Protein AF-0000000087421006 (afdb_homodimer)

Secondary structure (DSSP, 8-state):
-HHHHHHHHHHHHHHHHHHHHHHEEEEE-SS-EEEEE-SS-SSTTSEEE-TT--GGGGGG-HHHHHHHHHTT-HHHHHHHHHHHHHHHHHHHHHHHHHHHHHHHHHHHH-/-HHHHHHHHHHHHHHHHHHHHHHEEEEE-SS-EEEEE-SS--STTSEEE-TT--GGGGGG-HHHHHHHHHTT-HHHHHHHHHHHHHHHHHHHHHHHHHHHHHHHHHHHH-

Organism: NCBI:txid2527985

Radius of gyration: 29.81 Å; Cα contacts (8 Å, |Δi|>4): 285; chains: 2; bounding box: 47×109×59 Å

Nearest PDB structures (foldseek):
  8xkv-assembly1_B  TM=3.022E-01  e=3.346E+00  Arabidopsis thaliana

Sequence (220 aa):
MRRLLAVVFGALIGGGLVFTAFEYHLVRTDETYHLVPKKQAGLTDAYVDIRDWPASQWNEHTTLAENMIAAGHGDLVGGSIASGLLNDIIAPFQQDASEATQRWWNSEQEMRRLL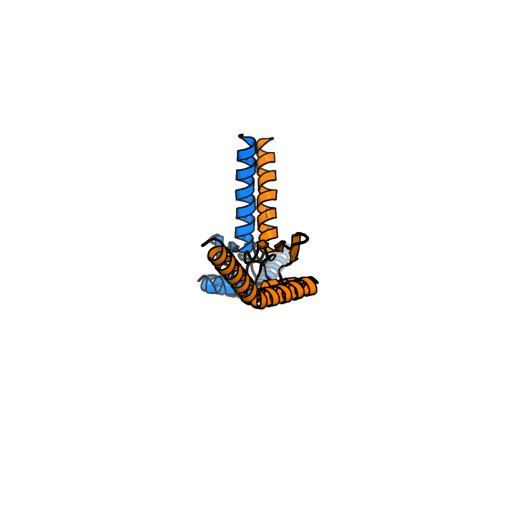AVVFGALIGGGLVFTAFEYHLVRTDETYHLVPKKQAGLTDAYVDIRDWPASQWNEHTTLAENMIAAGHGDLVGGSIASGLLNDIIAPFQQDASEATQRWWNSEQE

Solvent-accessible surface area (backbone atoms only — not comparable to full-atom values): 11423 Å² total; per-residue (Å²): 107,70,58,57,51,32,21,50,52,15,15,51,50,23,20,49,52,42,48,45,30,26,40,24,26,40,37,35,49,85,84,48,77,43,83,35,59,44,90,60,40,35,64,76,63,25,66,43,75,54,70,79,39,46,39,68,56,51,73,80,35,53,67,58,51,52,25,32,38,75,70,68,38,42,63,59,53,49,51,41,36,52,51,12,46,50,45,67,62,42,47,60,54,52,52,49,50,52,51,51,49,54,54,53,56,57,60,69,77,109,108,71,58,58,51,32,22,52,52,16,15,52,50,24,20,49,51,42,48,45,30,26,41,24,26,41,38,35,49,86,85,48,76,44,83,34,59,46,90,62,40,35,65,75,64,26,66,42,75,52,70,80,38,46,39,68,55,51,71,80,36,53,67,58,51,52,27,31,38,75,69,70,38,43,65,58,51,51,50,42,35,51,51,12,46,49,45,66,64,43,46,60,54,52,52,51,50,51,50,52,50,52,53,53,58,58,60,70,79,107

Structure (mmCIF, N/CA/C/O backbone):
data_AF-0000000087421006-model_v1
#
loop_
_entity.id
_entity.type
_entity.pdbx_description
1 polymer 'Uncharacterized protein'
#
loop_
_atom_site.group_PDB
_atom_site.id
_atom_site.type_symbol
_atom_site.label_atom_id
_atom_site.label_alt_id
_atom_site.label_comp_id
_atom_site.label_asym_id
_atom_site.label_entity_id
_atom_site.label_seq_id
_atom_site.pdbx_PDB_ins_code
_atom_site.Cartn_x
_atom_site.Cartn_y
_atom_site.Cartn_z
_atom_site.occupancy
_atom_site.B_iso_or_equiv
_atom_site.auth_seq_id
_atom_site.auth_comp_id
_atom_site.auth_asym_id
_atom_site.auth_atom_id
_atom_site.pdbx_PDB_model_num
ATOM 1 N N . MET A 1 1 ? -2.852 20.094 -25.609 1 80.88 1 MET A N 1
ATOM 2 C CA . MET A 1 1 ? -4.004 19.5 -24.953 1 80.88 1 MET A CA 1
ATOM 3 C C . MET A 1 1 ? -3.977 17.984 -25.078 1 80.88 1 MET A C 1
ATOM 5 O O . MET A 1 1 ? -4.113 17.266 -24.078 1 80.88 1 MET A O 1
ATOM 9 N N . ARG A 1 2 ? -3.721 17.422 -26.172 1 87.69 2 ARG A N 1
ATOM 10 C CA . ARG A 1 2 ? -3.719 15.984 -26.375 1 87.69 2 ARG A CA 1
ATOM 11 C C . ARG A 1 2 ? -2.609 15.32 -25.562 1 87.69 2 ARG A C 1
ATOM 13 O O . ARG A 1 2 ? -2.791 14.219 -25.047 1 87.69 2 ARG A O 1
ATOM 20 N N . ARG A 1 3 ? -1.536 16.047 -25.438 1 91.56 3 ARG A N 1
ATOM 21 C CA . ARG A 1 3 ? -0.422 15.492 -24.688 1 91.56 3 ARG A CA 1
ATOM 22 C C . ARG A 1 3 ? -0.739 15.461 -23.188 1 91.56 3 ARG A C 1
ATOM 24 O O . ARG A 1 3 ? -0.369 14.508 -22.5 1 91.56 3 ARG A O 1
ATOM 31 N N . LEU A 1 4 ? -1.329 16.469 -22.828 1 95 4 LEU A N 1
ATOM 32 C CA . LEU A 1 4 ? -1.723 16.516 -21.422 1 95 4 LEU A CA 1
ATOM 33 C C . LEU A 1 4 ? -2.711 15.406 -21.094 1 95 4 LEU A C 1
ATOM 35 O O . LEU A 1 4 ? -2.613 14.773 -20.047 1 95 4 LEU A O 1
ATOM 39 N N . LEU A 1 5 ? -3.58 15.234 -21.938 1 97.19 5 LEU A N 1
ATOM 40 C CA . LEU A 1 5 ? -4.551 14.156 -21.734 1 97.19 5 LEU A CA 1
ATOM 41 C C . LEU A 1 5 ? -3.855 12.797 -21.703 1 97.19 5 LEU A C 1
ATOM 43 O O . LEU A 1 5 ? -4.242 11.922 -20.922 1 97.19 5 LEU A O 1
ATOM 47 N N . ALA A 1 6 ? -2.881 12.586 -22.562 1 97.56 6 ALA A N 1
ATOM 48 C CA . ALA A 1 6 ? -2.109 11.344 -22.578 1 97.56 6 ALA A CA 1
ATOM 49 C C . ALA A 1 6 ? -1.381 11.148 -21.25 1 97.56 6 ALA A C 1
ATOM 51 O O . ALA A 1 6 ? -1.313 10.031 -20.734 1 97.56 6 ALA A O 1
ATOM 52 N N . VAL A 1 7 ? -0.793 12.156 -20.719 1 97.88 7 VAL A N 1
ATOM 53 C CA . VAL A 1 7 ? -0.104 12.102 -19.422 1 97.88 7 VAL A CA 1
ATOM 54 C C . VAL A 1 7 ? -1.09 11.711 -18.328 1 97.88 7 VAL A C 1
ATOM 56 O O . VAL A 1 7 ? -0.787 10.867 -17.484 1 97.88 7 VAL A O 1
ATOM 59 N N . VAL A 1 8 ? -2.221 12.312 -18.297 1 98.31 8 VAL A N 1
ATOM 60 C CA . VAL A 1 8 ? -3.23 12.031 -17.281 1 98.31 8 VAL A CA 1
ATOM 61 C C . VAL A 1 8 ? -3.682 10.57 -17.406 1 98.31 8 VAL A C 1
ATOM 63 O O . VAL A 1 8 ? -3.84 9.883 -16.391 1 98.31 8 VAL A O 1
ATOM 66 N N . PHE A 1 9 ? -3.922 10.172 -18.578 1 98.06 9 PHE A N 1
ATOM 67 C CA . PHE A 1 9 ? -4.289 8.781 -18.812 1 98.06 9 PHE A CA 1
ATOM 68 C C . PHE A 1 9 ? -3.211 7.844 -18.297 1 98.06 9 PHE A C 1
ATOM 70 O O . PHE A 1 9 ? -3.516 6.844 -17.641 1 98.06 9 PHE A O 1
ATOM 77 N N . GLY A 1 10 ? -2.016 8.133 -18.641 1 98.31 10 GLY A N 1
ATOM 78 C CA . GLY A 1 10 ? -0.908 7.348 -18.125 1 98.31 10 GLY A CA 1
ATOM 79 C C . GLY A 1 10 ? -0.85 7.336 -16.609 1 98.31 10 GLY A C 1
ATOM 80 O O . GLY A 1 10 ? -0.61 6.289 -16 1 98.31 10 GLY A O 1
ATOM 81 N N . ALA A 1 11 ? -1.075 8.438 -15.984 1 98.75 11 ALA A N 1
ATOM 82 C CA . ALA A 1 11 ? -1.056 8.539 -14.531 1 98.75 11 ALA A CA 1
ATOM 83 C C . ALA A 1 11 ? -2.117 7.645 -13.898 1 98.75 11 ALA A C 1
ATOM 85 O O . ALA A 1 11 ? -1.865 6.996 -12.883 1 98.75 11 ALA A O 1
ATOM 86 N N . LEU A 1 12 ? -3.248 7.621 -14.43 1 98.69 12 LEU A N 1
ATOM 87 C CA . LEU A 1 12 ? -4.332 6.789 -13.914 1 98.69 12 LEU A CA 1
ATOM 88 C C . LEU A 1 12 ? -3.998 5.309 -14.055 1 98.69 12 LEU A C 1
ATOM 90 O O . LEU A 1 12 ? -4.281 4.516 -13.156 1 98.69 12 LEU A O 1
ATOM 94 N N . ILE A 1 13 ? -3.383 4.949 -15.117 1 98.56 13 ILE A N 1
ATOM 95 C CA . ILE A 1 13 ? -2.98 3.561 -15.32 1 98.56 13 ILE A CA 1
ATOM 96 C C . ILE A 1 13 ? -1.89 3.184 -14.32 1 98.56 13 ILE A C 1
ATOM 98 O O . ILE A 1 13 ? -1.995 2.166 -13.633 1 98.56 13 ILE A O 1
ATOM 102 N N . GLY A 1 14 ? -0.876 4.016 -14.352 1 98.62 14 GLY A N 1
ATOM 103 C CA . GLY A 1 14 ? 0.206 3.746 -13.414 1 98.62 14 GLY A CA 1
ATOM 104 C C . GLY A 1 14 ? -0.245 3.723 -11.969 1 98.62 14 GLY A C 1
ATOM 105 O O . GLY A 1 14 ? 0.09 2.801 -11.227 1 98.62 14 GLY A O 1
ATOM 106 N N . GLY A 1 15 ? -1.009 4.746 -11.586 1 98.81 15 GLY A N 1
ATOM 107 C CA . GLY A 1 15 ? -1.565 4.777 -10.242 1 98.81 15 GLY A CA 1
ATOM 108 C C . GLY A 1 15 ? -2.479 3.6 -9.953 1 98.81 15 GLY A C 1
ATOM 109 O O . GLY A 1 15 ? -2.395 2.994 -8.883 1 98.81 15 GLY A O 1
ATOM 110 N N . GLY A 1 16 ? -3.328 3.271 -10.859 1 98.69 16 GLY A N 1
ATOM 111 C CA . GLY A 1 16 ? -4.23 2.143 -10.703 1 98.69 16 GLY A CA 1
ATOM 112 C C . GLY A 1 16 ? -3.51 0.817 -10.547 1 98.69 16 GLY A C 1
ATOM 113 O O . GLY A 1 16 ? -3.906 -0.025 -9.742 1 98.69 16 GLY A O 1
ATOM 114 N N . LEU A 1 17 ? -2.473 0.627 -11.32 1 98.62 17 LEU A N 1
ATOM 115 C CA . LEU A 1 17 ? -1.692 -0.604 -11.234 1 98.62 17 LEU A CA 1
ATOM 116 C C . LEU A 1 17 ? -1.018 -0.73 -9.875 1 98.62 17 LEU A C 1
ATOM 118 O O . LEU A 1 17 ? -1.045 -1.8 -9.258 1 98.62 17 LEU A O 1
ATOM 122 N N . VAL A 1 18 ? -0.457 0.344 -9.391 1 98.81 18 VAL A N 1
ATOM 123 C CA . VAL A 1 18 ? 0.226 0.315 -8.102 1 98.81 18 VAL A CA 1
ATOM 124 C C . VAL A 1 18 ? -0.795 0.141 -6.984 1 98.81 18 VAL A C 1
ATOM 126 O O . VAL A 1 18 ? -0.569 -0.624 -6.043 1 98.81 18 VAL A O 1
ATOM 129 N N . PHE A 1 19 ? -1.913 0.798 -7.078 1 98.88 19 PHE A N 1
ATOM 130 C CA . PHE A 1 19 ? -2.982 0.618 -6.102 1 98.88 19 PHE A CA 1
ATOM 131 C C . PHE A 1 19 ? -3.416 -0.841 -6.039 1 98.88 19 PHE A C 1
ATOM 133 O O . PHE A 1 19 ? -3.508 -1.42 -4.953 1 98.88 19 PHE A O 1
ATOM 140 N N . THR A 1 20 ? -3.652 -1.399 -7.148 1 98.75 20 THR A N 1
ATOM 141 C CA . THR A 1 20 ? -4.094 -2.789 -7.219 1 98.75 20 THR A CA 1
ATOM 142 C C . THR A 1 20 ? -3.031 -3.723 -6.645 1 98.75 20 THR A C 1
ATOM 144 O O . THR A 1 20 ? -3.352 -4.668 -5.922 1 98.75 20 THR A O 1
ATOM 147 N N . ALA A 1 21 ? -1.779 -3.457 -6.922 1 98.81 21 ALA A N 1
ATOM 148 C CA . ALA A 1 21 ? -0.686 -4.305 -6.453 1 98.81 21 ALA A CA 1
ATOM 149 C C . ALA A 1 21 ? -0.566 -4.246 -4.93 1 98.81 21 ALA A C 1
ATOM 151 O O . ALA A 1 21 ? -0.204 -5.238 -4.293 1 98.81 21 ALA A O 1
ATOM 152 N N . PHE A 1 22 ? -0.906 -3.1 -4.363 1 98.88 22 PHE A N 1
ATOM 153 C CA . PHE A 1 22 ? -0.825 -2.951 -2.916 1 98.88 22 PHE A CA 1
ATOM 154 C C . PHE A 1 22 ? -2.031 -3.59 -2.238 1 98.88 22 PHE A C 1
ATOM 156 O O . PHE A 1 22 ? -1.911 -4.152 -1.148 1 98.88 22 PHE A O 1
ATOM 163 N N . GLU A 1 23 ? -3.145 -3.586 -2.965 1 98.69 23 GLU A N 1
ATOM 164 C CA . GLU A 1 23 ? -4.391 -3.955 -2.297 1 98.69 23 GLU A CA 1
ATOM 165 C C . GLU A 1 23 ? -4.801 -5.383 -2.646 1 98.69 23 GLU A C 1
ATOM 167 O O . GLU A 1 23 ? -5.621 -5.984 -1.952 1 98.69 23 GLU A O 1
ATOM 172 N N . TYR A 1 24 ? -4.219 -5.902 -3.701 1 98.81 24 TYR A N 1
ATOM 173 C CA . TYR A 1 24 ? -4.676 -7.203 -4.18 1 98.81 24 TYR A CA 1
ATOM 174 C C . TYR A 1 24 ? -3.494 -8.086 -4.559 1 98.81 24 TYR A C 1
ATOM 176 O O . TYR A 1 24 ? -2.408 -7.59 -4.863 1 98.81 24 TYR A O 1
ATOM 184 N N . HIS A 1 25 ? -3.746 -9.367 -4.434 1 98.88 25 HIS A N 1
ATOM 185 C CA . HIS A 1 25 ? -2.943 -10.391 -5.102 1 98.88 25 HIS A CA 1
ATOM 186 C C . HIS A 1 25 ? -3.537 -10.75 -6.461 1 98.88 25 HIS A C 1
ATOM 188 O O . HIS A 1 25 ? -4.75 -10.945 -6.582 1 98.88 25 HIS A O 1
ATOM 194 N N . LEU A 1 26 ? -2.752 -10.797 -7.465 1 98.88 26 LEU A N 1
ATOM 195 C CA . LEU A 1 26 ? -3.121 -11.469 -8.703 1 98.88 26 LEU A CA 1
ATOM 196 C C . LEU A 1 26 ? -2.584 -12.891 -8.734 1 98.88 26 LEU A C 1
ATOM 198 O O . LEU A 1 26 ? -1.381 -13.102 -8.898 1 98.88 26 LEU A O 1
ATOM 202 N N . VAL A 1 27 ? -3.527 -13.844 -8.578 1 98.81 27 VAL A N 1
ATOM 203 C CA . VAL A 1 27 ? -3.141 -15.25 -8.453 1 98.81 27 VAL A CA 1
ATOM 204 C C . VAL A 1 27 ? -3.467 -15.992 -9.75 1 98.81 27 VAL A C 1
ATOM 206 O O . VAL A 1 27 ? -4.617 -16 -10.195 1 98.81 27 VAL A O 1
ATOM 209 N N . ARG A 1 28 ? -2.482 -16.562 -10.266 1 98.38 28 ARG A N 1
ATOM 210 C CA . ARG A 1 28 ? -2.664 -17.375 -11.469 1 98.38 28 ARG A CA 1
ATOM 211 C C . ARG A 1 28 ? -2.818 -18.844 -11.117 1 98.38 28 ARG A C 1
ATOM 213 O O . ARG A 1 28 ? -1.958 -19.422 -10.445 1 98.38 28 ARG A O 1
ATOM 220 N N . THR A 1 29 ? -3.951 -19.391 -11.555 1 96.75 29 THR A N 1
ATOM 221 C CA . THR A 1 29 ? -4.215 -20.812 -11.398 1 96.75 29 THR A CA 1
ATOM 222 C C . THR A 1 29 ? -4.27 -21.516 -12.758 1 96.75 29 THR A C 1
ATOM 224 O O . THR A 1 29 ? -4.062 -20.875 -13.789 1 96.75 29 THR A O 1
ATOM 227 N N . ASP A 1 30 ? -4.484 -22.844 -12.734 1 92.81 30 ASP A N 1
ATOM 228 C CA . ASP A 1 30 ? -4.602 -23.578 -13.984 1 92.81 30 ASP A CA 1
ATOM 229 C C . ASP A 1 30 ? -5.809 -23.125 -14.797 1 92.81 30 ASP A C 1
ATOM 231 O O . ASP A 1 30 ? -5.777 -23.125 -16.031 1 92.81 30 ASP A O 1
ATOM 235 N N . GLU A 1 31 ? -6.695 -22.719 -14.07 1 93.56 31 GLU A N 1
ATOM 236 C CA . GLU A 1 31 ? -7.977 -22.438 -14.711 1 93.56 31 GLU A CA 1
ATOM 237 C C . GLU A 1 31 ? -8.086 -20.969 -15.094 1 93.56 31 GLU A C 1
ATOM 239 O O . GLU A 1 31 ? -8.617 -20.625 -16.156 1 93.56 31 GLU A O 1
ATOM 244 N N . THR A 1 32 ? -7.707 -20.172 -14.172 1 97.06 32 THR A N 1
ATOM 245 C CA . THR A 1 32 ? -7.957 -18.75 -14.406 1 97.06 32 THR A CA 1
ATOM 246 C C . THR A 1 32 ? -7.09 -17.891 -13.5 1 97.06 32 THR A C 1
ATOM 248 O O . THR A 1 32 ? -6.195 -18.391 -12.812 1 97.06 32 THR A O 1
ATOM 251 N N . TYR A 1 33 ? -7.273 -16.562 -13.617 1 98.25 33 TYR A N 1
ATOM 252 C CA . TYR A 1 33 ? -6.711 -15.562 -12.703 1 98.25 33 TYR A CA 1
ATOM 253 C C . TYR A 1 33 ? -7.727 -15.156 -11.641 1 98.25 33 TYR A C 1
ATOM 255 O O . TYR A 1 33 ? -8.922 -15.07 -11.922 1 98.25 33 TYR A O 1
ATOM 263 N N . HIS A 1 34 ? -7.203 -14.945 -10.406 1 98.31 34 HIS A N 1
ATOM 264 C CA . HIS A 1 34 ? -8.031 -14.445 -9.32 1 98.31 34 HIS A CA 1
ATOM 265 C C . HIS A 1 34 ? -7.434 -13.188 -8.703 1 98.31 34 HIS A C 1
ATOM 267 O O . HIS A 1 34 ? -6.23 -13.125 -8.445 1 98.31 34 HIS A O 1
ATOM 273 N N . LEU A 1 35 ? -8.258 -12.203 -8.469 1 98.44 35 LEU A N 1
ATOM 274 C CA . LEU A 1 35 ? -7.895 -11.031 -7.676 1 98.44 35 LEU A CA 1
ATOM 275 C C . LEU A 1 35 ? -8.336 -11.195 -6.227 1 98.44 35 LEU A C 1
ATOM 277 O O . LEU A 1 35 ? -9.531 -11.211 -5.934 1 98.44 35 LEU A O 1
ATOM 281 N N . VAL A 1 36 ? -7.34 -11.297 -5.336 1 98.81 36 VAL A N 1
ATOM 282 C CA . VAL A 1 36 ? -7.613 -11.578 -3.93 1 98.81 36 VAL A CA 1
ATOM 283 C C . VAL A 1 36 ? -7.254 -10.359 -3.08 1 98.81 36 VAL A C 1
ATOM 285 O O . VAL A 1 36 ? -6.113 -9.898 -3.096 1 98.81 36 VAL A O 1
ATOM 288 N N . PRO A 1 37 ? -8.219 -9.836 -2.332 1 98.75 37 PRO A N 1
ATOM 289 C CA . PRO A 1 37 ? -7.879 -8.695 -1.479 1 98.75 37 PRO A CA 1
ATOM 290 C C . PRO A 1 37 ? -6.891 -9.062 -0.375 1 98.75 37 PRO A C 1
ATOM 292 O O . PRO A 1 37 ? -6.965 -10.156 0.192 1 98.75 37 PRO A O 1
ATOM 295 N N . LYS A 1 38 ? -6.008 -8.078 -0.183 1 98.38 38 LYS A N 1
ATOM 296 C CA . LYS A 1 38 ? -5.059 -8.227 0.917 1 98.38 38 LYS A CA 1
ATOM 297 C C . LYS A 1 38 ? -5.633 -7.672 2.217 1 98.38 38 LYS A C 1
ATOM 299 O O . LYS A 1 38 ? -6.297 -6.633 2.211 1 98.38 38 LYS A O 1
ATOM 304 N N . LYS A 1 39 ? -5.332 -8.375 3.307 1 97.19 39 LYS A N 1
ATOM 305 C CA . LYS A 1 39 ? -5.684 -7.836 4.617 1 97.19 39 LYS A CA 1
ATOM 306 C C . LYS A 1 39 ? -4.797 -6.652 4.984 1 97.19 39 LYS A C 1
ATOM 308 O O . LYS A 1 39 ? -5.23 -5.738 5.691 1 97.19 39 LYS A O 1
ATOM 313 N N . GLN A 1 40 ? -3.592 -6.809 4.539 1 96.38 40 GLN A N 1
ATOM 314 C CA . GLN A 1 40 ? -2.633 -5.723 4.719 1 96.38 40 GLN A CA 1
ATOM 315 C C . GLN A 1 40 ? -2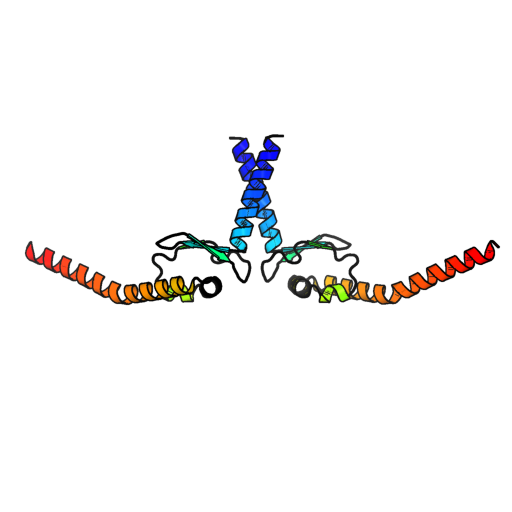.01 -5.312 3.389 1 96.38 40 GLN A C 1
ATOM 317 O O . GLN A 1 40 ? -1.438 -6.145 2.682 1 96.38 40 GLN A O 1
ATOM 322 N N . ALA A 1 41 ? -2.127 -4.02 3.244 1 98.06 41 ALA A N 1
ATOM 323 C CA . ALA A 1 41 ? -1.577 -3.521 1.986 1 98.06 41 ALA A CA 1
ATOM 324 C C . ALA A 1 41 ? -0.075 -3.781 1.904 1 98.06 41 ALA A C 1
ATOM 326 O O . ALA A 1 41 ? 0.616 -3.795 2.926 1 98.06 41 ALA A O 1
ATOM 327 N N . GLY A 1 42 ? 0.392 -4 0.677 1 98.06 42 GLY A N 1
ATOM 328 C CA . GLY A 1 42 ? 1.807 -4.207 0.414 1 98.06 42 GLY A CA 1
ATOM 329 C C . GLY A 1 42 ? 2.078 -4.812 -0.949 1 98.06 42 GLY A C 1
ATOM 330 O O . GLY A 1 42 ? 1.146 -5.195 -1.661 1 98.06 42 GLY A O 1
ATOM 331 N N . LEU A 1 43 ? 3.332 -4.867 -1.275 1 97.94 43 LEU A N 1
ATOM 332 C CA . LEU A 1 43 ? 3.684 -5.34 -2.607 1 97.94 43 LEU A CA 1
ATOM 333 C C . LEU A 1 43 ? 4.027 -6.828 -2.582 1 97.94 43 LEU A C 1
ATOM 335 O O . LEU A 1 43 ? 4.188 -7.449 -3.635 1 97.94 43 LEU A O 1
ATOM 339 N N . THR A 1 44 ? 4.082 -7.324 -1.365 1 97 44 THR A N 1
ATOM 340 C CA . THR A 1 44 ? 4.406 -8.742 -1.258 1 97 44 THR A CA 1
ATOM 341 C C . THR A 1 44 ? 3.352 -9.594 -1.958 1 97 44 THR A C 1
ATOM 343 O O . THR A 1 44 ? 2.15 -9.375 -1.775 1 97 44 THR A O 1
ATOM 346 N N . ASP A 1 45 ? 3.799 -10.492 -2.771 1 98.31 45 ASP A N 1
ATOM 347 C CA . ASP A 1 45 ? 2.928 -11.43 -3.473 1 98.31 45 ASP A CA 1
ATOM 348 C C . ASP A 1 45 ? 1.885 -10.695 -4.309 1 98.31 45 ASP A C 1
ATOM 350 O O . ASP A 1 45 ? 0.715 -11.078 -4.336 1 98.31 45 ASP A O 1
ATOM 354 N N . ALA A 1 46 ? 2.26 -9.648 -4.953 1 98.56 46 ALA A N 1
ATOM 355 C CA . ALA A 1 46 ? 1.368 -8.914 -5.84 1 98.56 46 ALA A CA 1
ATOM 356 C C . ALA A 1 46 ? 0.95 -9.766 -7.035 1 98.56 46 ALA A C 1
ATOM 358 O O . ALA A 1 46 ? -0.18 -9.656 -7.516 1 98.56 46 ALA A O 1
ATOM 359 N N . TYR A 1 47 ? 1.851 -10.531 -7.516 1 98.38 47 TYR A N 1
ATOM 360 C CA . TYR A 1 47 ? 1.586 -11.547 -8.523 1 98.38 47 TYR A CA 1
ATOM 361 C C . TYR A 1 47 ? 2.176 -12.891 -8.109 1 98.38 47 TYR A C 1
ATOM 363 O O . TYR A 1 47 ? 3.346 -12.969 -7.723 1 98.38 47 TYR A O 1
ATOM 371 N N . VAL A 1 48 ? 1.305 -13.906 -8.172 1 98.31 48 VAL A N 1
ATOM 372 C CA . VAL A 1 48 ? 1.784 -15.25 -7.859 1 98.31 48 VAL A CA 1
ATOM 373 C C . VAL A 1 48 ? 1.195 -16.25 -8.852 1 98.31 48 VAL A C 1
ATOM 375 O O . VAL A 1 48 ? 0.024 -16.156 -9.219 1 98.31 48 VAL A O 1
ATOM 378 N N . ASP A 1 49 ? 2.086 -17.156 -9.297 1 98 49 ASP A N 1
ATOM 379 C CA . ASP A 1 49 ? 1.695 -18.297 -10.125 1 98 49 ASP A CA 1
ATOM 380 C C . ASP A 1 49 ? 1.783 -19.594 -9.344 1 98 49 ASP A C 1
ATOM 382 O O . ASP A 1 49 ? 2.879 -20.109 -9.102 1 98 49 ASP A O 1
ATOM 386 N N . ILE A 1 50 ? 0.551 -20.125 -9.102 1 97.31 50 ILE A N 1
ATOM 387 C CA . ILE A 1 50 ? 0.585 -21.234 -8.172 1 97.31 50 ILE A CA 1
ATOM 388 C C . ILE A 1 50 ? 0.434 -22.562 -8.93 1 97.31 50 ILE A C 1
ATOM 390 O O . ILE A 1 50 ? 0.302 -23.625 -8.32 1 97.31 50 ILE A O 1
ATOM 394 N N . ARG A 1 51 ? 0.41 -22.656 -10.242 1 95.62 51 ARG A N 1
ATOM 395 C CA . ARG A 1 51 ? 0.1 -23.812 -11.07 1 95.62 51 ARG A CA 1
ATOM 396 C C . ARG A 1 51 ? 1.05 -24.969 -10.766 1 95.62 51 ARG A C 1
ATOM 398 O O . ARG A 1 51 ? 0.653 -26.141 -10.812 1 95.62 51 ARG A O 1
ATOM 405 N N . ASP A 1 52 ? 2.236 -24.781 -10.328 1 93 52 ASP A N 1
ATOM 406 C CA . ASP A 1 52 ? 3.195 -25.859 -10.094 1 93 52 ASP A CA 1
ATOM 407 C C . ASP A 1 52 ? 3.855 -25.703 -8.719 1 93 52 ASP A C 1
ATOM 409 O O . ASP A 1 52 ? 5.027 -26.062 -8.547 1 93 52 ASP A O 1
ATOM 413 N N . TRP A 1 53 ? 3.07 -25.234 -7.844 1 94.81 53 TRP A N 1
ATOM 414 C CA . TRP A 1 53 ? 3.623 -25.062 -6.504 1 94.81 53 TRP A CA 1
ATOM 415 C C . TRP A 1 53 ? 3.732 -26.406 -5.789 1 94.81 53 TRP A C 1
ATOM 417 O O . TRP A 1 53 ? 2.766 -27.172 -5.738 1 94.81 53 TRP A O 1
ATOM 427 N N . PRO A 1 54 ? 4.906 -26.672 -5.27 1 93 54 PRO A N 1
ATOM 428 C CA . PRO A 1 54 ? 4.906 -27.719 -4.238 1 93 54 PRO A CA 1
ATOM 429 C C . PRO A 1 54 ? 4.188 -27.281 -2.965 1 93 54 PRO A C 1
ATOM 431 O O . PRO A 1 54 ? 3.998 -26.094 -2.732 1 93 54 PRO A O 1
ATOM 434 N N . ALA A 1 55 ? 3.904 -28.203 -2.146 1 91.31 55 ALA A N 1
ATOM 435 C CA . ALA A 1 55 ? 3.15 -27.922 -0.928 1 91.31 55 ALA A CA 1
ATOM 436 C C . ALA A 1 55 ? 3.926 -26.969 -0.01 1 91.31 55 ALA A C 1
ATOM 438 O O . ALA A 1 55 ? 3.332 -26.141 0.672 1 91.31 55 ALA A O 1
ATOM 439 N N . SER A 1 56 ? 5.199 -27.062 -0.029 1 93.5 56 SER A N 1
ATOM 440 C CA . SER A 1 56 ? 6.039 -26.312 0.898 1 93.5 56 SER A CA 1
ATOM 441 C C . SER A 1 56 ? 6.059 -24.828 0.547 1 93.5 56 SER A C 1
ATOM 443 O O . SER A 1 56 ? 6.367 -23.984 1.396 1 93.5 56 SER A O 1
ATOM 445 N N . GLN A 1 57 ? 5.781 -24.531 -0.663 1 95.38 57 GLN A N 1
ATOM 446 C CA . GLN A 1 57 ? 5.805 -23.141 -1.092 1 95.38 57 GLN A CA 1
ATOM 447 C C . GLN A 1 57 ? 4.77 -22.312 -0.336 1 95.38 57 GLN A C 1
ATOM 449 O O . GLN A 1 57 ? 4.969 -21.125 -0.1 1 95.38 57 GLN A O 1
ATOM 454 N N . TRP A 1 58 ? 3.74 -22.953 0.063 1 95.81 58 TRP A N 1
ATOM 455 C CA . TRP A 1 58 ? 2.67 -22.266 0.775 1 95.81 58 TRP A CA 1
ATOM 456 C C . TRP A 1 58 ? 3.125 -21.844 2.168 1 95.81 58 TRP A C 1
ATOM 458 O O . TRP A 1 58 ? 2.605 -20.875 2.732 1 95.81 58 TRP A O 1
ATOM 468 N N . ASN A 1 59 ? 4.188 -22.484 2.697 1 93.81 59 ASN A N 1
ATOM 469 C CA . ASN A 1 59 ? 4.746 -22.109 3.99 1 93.81 59 ASN A CA 1
ATOM 470 C C . ASN A 1 59 ? 5.496 -20.781 3.908 1 93.81 59 ASN A C 1
ATOM 472 O O . ASN A 1 59 ? 5.664 -20.094 4.918 1 93.81 59 ASN A O 1
ATOM 476 N N . GLU A 1 60 ? 5.977 -20.484 2.768 1 95.88 60 GLU A N 1
ATOM 477 C CA . GLU A 1 60 ? 6.703 -19.234 2.561 1 95.88 60 GLU A CA 1
ATOM 478 C C . GLU A 1 60 ? 5.75 -18.094 2.217 1 95.88 60 GLU A C 1
ATOM 480 O O . GLU A 1 60 ? 6.148 -16.922 2.199 1 95.88 60 GLU A O 1
ATOM 485 N N . HIS A 1 61 ? 4.461 -18.422 2.025 1 97.56 61 HIS A N 1
ATOM 486 C CA . HIS A 1 61 ? 3.463 -17.438 1.612 1 97.56 61 HIS A CA 1
ATOM 487 C C . HIS A 1 61 ? 2.209 -17.531 2.475 1 97.56 61 HIS A C 1
ATOM 489 O O . HIS A 1 61 ? 1.098 -17.641 1.952 1 97.56 61 HIS A O 1
ATOM 495 N N . THR A 1 62 ? 2.355 -17.453 3.816 1 96.38 62 THR A N 1
ATOM 496 C CA . THR A 1 62 ? 1.281 -17.688 4.777 1 96.38 62 THR A CA 1
ATOM 497 C C . THR A 1 62 ? 0.219 -16.594 4.672 1 96.38 62 THR A C 1
ATOM 499 O O . THR A 1 62 ? -0.977 -16.875 4.785 1 96.38 62 THR A O 1
ATOM 502 N N . THR A 1 63 ? 0.655 -15.406 4.438 1 97.31 63 THR A N 1
ATOM 503 C CA . THR A 1 63 ? -0.28 -14.289 4.324 1 97.31 63 THR A CA 1
ATOM 504 C C . THR A 1 63 ? -1.149 -14.438 3.078 1 97.31 63 THR A C 1
ATOM 506 O O . THR A 1 63 ? -2.348 -14.148 3.115 1 97.31 63 THR A O 1
ATOM 509 N N . LEU A 1 64 ? -0.59 -14.859 1.954 1 98.25 64 LEU A N 1
ATOM 510 C CA . LEU A 1 64 ? -1.357 -15.133 0.745 1 98.25 64 LEU A CA 1
ATOM 511 C C . LEU A 1 64 ? -2.408 -16.203 1 1 98.25 64 LEU A C 1
ATOM 513 O O . LEU A 1 64 ? -3.564 -16.062 0.601 1 98.25 64 LEU A O 1
ATOM 517 N N . ALA A 1 65 ? -1.966 -17.266 1.692 1 97.69 65 ALA A N 1
ATOM 518 C CA . ALA A 1 65 ? -2.898 -18.344 2.006 1 97.69 65 ALA A CA 1
ATOM 519 C C . ALA A 1 65 ? -4.074 -17.828 2.83 1 97.69 65 ALA A C 1
ATOM 521 O O . ALA A 1 65 ? -5.23 -18.125 2.529 1 97.69 65 ALA A O 1
ATOM 522 N N . GLU A 1 66 ? -3.725 -17.094 3.861 1 97.88 66 GLU A N 1
ATOM 523 C CA . GLU A 1 66 ? -4.758 -16.516 4.723 1 97.88 66 GLU A CA 1
ATOM 524 C C . GLU A 1 66 ? -5.715 -15.633 3.928 1 97.88 66 GLU A C 1
ATOM 526 O O . GLU A 1 66 ? -6.93 -15.703 4.117 1 97.88 66 GLU A O 1
ATOM 531 N N . ASN A 1 67 ? -5.172 -14.773 3.088 1 98.69 67 ASN A N 1
ATOM 532 C CA . ASN A 1 67 ? -6 -13.883 2.281 1 98.69 67 ASN A CA 1
ATOM 533 C C . ASN A 1 67 ? -6.898 -14.664 1.325 1 98.69 67 ASN A C 1
ATOM 535 O O . ASN A 1 67 ? -8.062 -14.297 1.124 1 98.69 67 ASN A O 1
ATOM 539 N N . MET A 1 68 ? -6.367 -15.719 0.736 1 98.44 68 MET A N 1
ATOM 540 C CA . MET A 1 68 ? -7.141 -16.531 -0.194 1 98.44 68 MET A CA 1
ATOM 541 C C . MET A 1 68 ? -8.289 -17.234 0.523 1 98.44 68 MET A C 1
ATOM 543 O O . MET A 1 68 ? -9.414 -17.266 0.019 1 98.44 68 MET A O 1
ATOM 547 N N . ILE A 1 69 ? -8.016 -17.797 1.654 1 98.19 69 ILE A N 1
ATOM 548 C CA . ILE A 1 69 ? -9.047 -18.469 2.439 1 98.19 69 ILE A CA 1
ATOM 549 C C . ILE A 1 69 ? -10.125 -17.469 2.842 1 98.19 69 ILE A C 1
ATOM 551 O O . ILE A 1 69 ? -11.32 -17.734 2.689 1 98.19 69 ILE A O 1
ATOM 555 N N . ALA A 1 70 ? -9.727 -16.359 3.305 1 98.06 70 ALA A N 1
ATOM 556 C CA . ALA A 1 70 ? -10.656 -15.32 3.721 1 98.06 70 ALA A CA 1
ATOM 557 C C . ALA A 1 70 ? -11.523 -14.867 2.551 1 98.06 70 ALA A C 1
ATOM 559 O O . ALA A 1 70 ? -12.68 -14.477 2.742 1 98.06 70 ALA A O 1
ATOM 560 N N . ALA A 1 71 ? -10.969 -14.875 1.382 1 98.06 71 ALA A N 1
ATOM 561 C CA . ALA A 1 71 ? -11.68 -14.422 0.188 1 98.06 71 ALA A CA 1
ATOM 562 C C . ALA A 1 71 ? -12.531 -15.539 -0.399 1 98.06 71 ALA A C 1
ATOM 564 O O . ALA A 1 71 ? -13.125 -15.383 -1.471 1 98.06 71 ALA A O 1
ATOM 565 N N . GLY A 1 72 ? -12.531 -16.719 0.173 1 97.94 72 GLY A N 1
ATOM 566 C CA . GLY A 1 72 ? -13.406 -17.797 -0.248 1 97.94 72 GLY A CA 1
ATOM 567 C C . GLY A 1 72 ? -12.719 -18.797 -1.168 1 97.94 72 GLY A C 1
ATOM 568 O O . GLY A 1 72 ? -13.375 -19.625 -1.784 1 97.94 72 GLY A O 1
ATOM 569 N N . HIS A 1 73 ? -11.445 -18.672 -1.258 1 97.31 73 HIS A N 1
ATOM 570 C CA . HIS A 1 73 ? -10.719 -19.547 -2.162 1 97.31 73 HIS A CA 1
ATOM 571 C C . HIS A 1 73 ? -9.984 -20.641 -1.39 1 97.31 73 HIS A C 1
ATOM 573 O O . HIS A 1 73 ? -8.875 -21.031 -1.767 1 97.31 73 HIS A O 1
ATOM 579 N N . GLY A 1 74 ? -10.516 -21.062 -0.267 1 96.69 74 GLY A N 1
ATOM 580 C CA . GLY A 1 74 ? -9.914 -22.109 0.528 1 96.69 74 GLY A CA 1
ATOM 581 C C . GLY A 1 74 ? -9.742 -23.406 -0.238 1 96.69 74 GLY A C 1
ATOM 582 O O . GLY A 1 74 ? -8.758 -24.125 -0.05 1 96.69 74 GLY A O 1
ATOM 583 N N . ASP A 1 75 ? -10.703 -23.719 -1.022 1 95.81 75 ASP A N 1
ATOM 584 C CA . ASP A 1 75 ? -10.648 -24.938 -1.825 1 95.81 75 ASP A CA 1
ATOM 585 C C . ASP A 1 75 ? -9.469 -24.906 -2.791 1 95.81 75 ASP A C 1
ATOM 587 O O . ASP A 1 75 ? -8.82 -25.938 -3.02 1 95.81 75 ASP A O 1
ATOM 591 N N . LEU A 1 76 ? -9.234 -23.75 -3.367 1 95.06 76 LEU A N 1
ATOM 592 C CA . LEU A 1 76 ? -8.094 -23.594 -4.273 1 95.06 76 LEU A CA 1
ATOM 593 C C . LEU A 1 76 ? -6.781 -23.812 -3.535 1 95.06 76 LEU A C 1
ATOM 595 O O . LEU A 1 76 ? -5.879 -24.484 -4.051 1 95.06 76 LEU A O 1
ATOM 599 N N . VAL A 1 77 ? -6.66 -23.266 -2.387 1 96.12 77 VAL A N 1
ATOM 600 C CA . VAL A 1 77 ? -5.465 -23.422 -1.564 1 96.12 77 VAL A CA 1
ATOM 601 C C . VAL A 1 77 ? -5.277 -24.891 -1.194 1 96.12 77 VAL A C 1
ATOM 603 O O . VAL A 1 77 ? -4.199 -25.453 -1.389 1 96.12 77 VAL A O 1
ATOM 606 N N . GLY A 1 78 ? -6.328 -25.406 -0.733 1 95.62 78 GLY A N 1
ATOM 607 C CA . GLY A 1 78 ? -6.273 -26.812 -0.352 1 95.62 78 GLY A CA 1
ATOM 608 C C . GLY A 1 78 ? -5.945 -27.734 -1.512 1 95.62 78 GLY A C 1
ATOM 609 O O . GLY A 1 78 ? -5.137 -28.656 -1.369 1 95.62 78 GLY A O 1
ATOM 610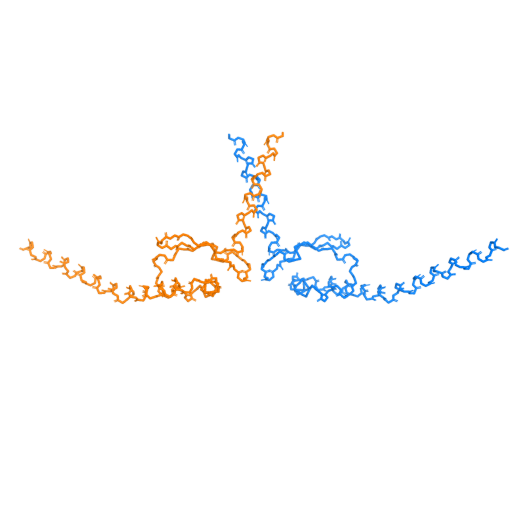 N N . GLY A 1 79 ? -6.574 -27.594 -2.594 1 94.69 79 GLY A N 1
ATOM 611 C CA . GLY A 1 79 ? -6.285 -28.375 -3.783 1 94.69 79 GLY A CA 1
ATOM 612 C C . GLY A 1 79 ? -4.848 -28.25 -4.25 1 94.69 79 GLY A C 1
ATOM 613 O O . GLY A 1 79 ? -4.223 -29.234 -4.637 1 94.69 79 GLY A O 1
ATOM 614 N N . SER A 1 80 ? -4.355 -27 -4.199 1 94.62 80 SER A N 1
ATOM 615 C CA . SER A 1 80 ? -2.971 -26.75 -4.586 1 94.62 80 SER A CA 1
ATOM 616 C C . SER A 1 80 ? -2 -27.453 -3.637 1 94.62 80 SER A C 1
ATOM 618 O O . SER A 1 80 ? -0.997 -28.016 -4.074 1 94.62 80 SER A O 1
ATOM 620 N N . ILE A 1 81 ? -2.252 -27.375 -2.381 1 93.5 81 ILE A N 1
ATOM 621 C CA . ILE A 1 81 ? -1.412 -28.047 -1.396 1 93.5 81 ILE A CA 1
ATOM 622 C C . ILE A 1 81 ? -1.434 -29.562 -1.639 1 93.5 81 ILE A C 1
ATOM 624 O O . ILE A 1 81 ? -0.384 -30.203 -1.662 1 93.5 81 ILE A O 1
ATOM 628 N N . ALA A 1 82 ? -2.598 -30.078 -1.835 1 92.94 82 ALA A N 1
ATOM 629 C CA . ALA A 1 82 ? -2.76 -31.516 -2.051 1 92.94 82 ALA A CA 1
ATOM 630 C C . ALA A 1 82 ? -2.041 -31.969 -3.318 1 92.94 82 ALA A C 1
ATOM 632 O O . ALA A 1 82 ? -1.344 -33 -3.318 1 92.94 82 ALA A O 1
ATOM 633 N N . SER A 1 83 ? -2.238 -31.281 -4.336 1 91.56 83 SER A N 1
ATOM 634 C CA . SER A 1 83 ? -1.562 -31.594 -5.594 1 91.56 83 SER A CA 1
ATOM 635 C C . SER A 1 83 ? -0.047 -31.5 -5.441 1 91.56 83 SER A C 1
ATOM 637 O O . SER A 1 83 ? 0.687 -32.312 -5.996 1 91.56 83 SER A O 1
ATOM 639 N N . GLY A 1 84 ? 0.385 -30.469 -4.746 1 88.44 84 GLY A N 1
ATOM 640 C CA . GLY A 1 84 ? 1.808 -30.344 -4.477 1 88.44 84 GLY A CA 1
ATOM 641 C C . GLY A 1 84 ? 2.377 -31.5 -3.693 1 88.44 84 GLY A C 1
ATOM 642 O O . GLY A 1 84 ? 3.451 -32 -4.02 1 88.44 84 GLY A O 1
ATOM 643 N N . LEU A 1 85 ? 1.646 -31.906 -2.723 1 89.06 85 LEU A N 1
ATOM 644 C CA . LEU A 1 85 ? 2.066 -33.062 -1.917 1 89.06 85 LEU A CA 1
ATOM 645 C C . LEU A 1 85 ? 2.137 -34.312 -2.762 1 89.06 85 LEU A C 1
ATOM 647 O O . LEU A 1 85 ? 3.094 -35.094 -2.658 1 89.06 85 LEU A O 1
ATOM 651 N N . LEU A 1 86 ? 1.146 -34.531 -3.549 1 89.44 86 LEU A N 1
ATOM 652 C CA . LEU A 1 86 ? 1.106 -35.688 -4.426 1 89.44 86 LEU A CA 1
ATOM 653 C C . LEU A 1 86 ? 2.277 -35.688 -5.402 1 89.44 86 LEU A C 1
ATOM 655 O O . LEU A 1 86 ? 2.938 -36.688 -5.605 1 89.44 86 LEU A O 1
ATOM 659 N N . ASN A 1 87 ? 2.494 -34.562 -5.906 1 87.5 87 ASN A N 1
ATOM 660 C CA . ASN A 1 87 ? 3.623 -34.438 -6.82 1 87.5 87 ASN A CA 1
ATOM 661 C C . ASN A 1 87 ? 4.949 -34.688 -6.113 1 87.5 87 ASN A C 1
ATOM 663 O O . ASN A 1 87 ? 5.855 -35.281 -6.684 1 87.5 87 ASN A O 1
ATOM 667 N N . ASP A 1 88 ? 5.082 -34.219 -4.93 1 84.12 88 ASP A N 1
ATOM 668 C CA . ASP A 1 88 ? 6.305 -34.406 -4.156 1 84.12 88 ASP A CA 1
ATOM 669 C C . ASP A 1 88 ? 6.543 -35.875 -3.873 1 84.12 88 ASP A C 1
ATOM 671 O O . ASP A 1 88 ? 7.688 -36.344 -3.824 1 84.12 88 ASP A O 1
ATOM 675 N N . ILE A 1 89 ? 5.461 -36.656 -3.762 1 85.75 89 ILE A N 1
ATOM 676 C CA . ILE A 1 89 ? 5.531 -38.062 -3.438 1 85.75 89 ILE A CA 1
ATOM 677 C C . ILE A 1 89 ? 5.762 -38.875 -4.711 1 85.75 89 ILE A C 1
ATOM 679 O O . ILE A 1 89 ? 6.551 -39.812 -4.719 1 85.75 89 ILE A O 1
ATOM 683 N N . ILE A 1 90 ? 5.223 -38.469 -5.75 1 85.69 90 ILE A N 1
ATOM 684 C CA . ILE A 1 90 ? 5.16 -39.281 -6.957 1 85.69 90 ILE A CA 1
ATOM 685 C C . ILE A 1 90 ? 6.352 -38.938 -7.859 1 85.69 90 ILE A C 1
ATOM 687 O O . ILE A 1 90 ? 6.863 -39.812 -8.555 1 85.69 90 ILE A O 1
ATOM 691 N N . ALA A 1 91 ? 6.758 -37.719 -7.773 1 82.69 91 ALA A N 1
ATOM 692 C CA . ALA A 1 91 ? 7.793 -37.219 -8.688 1 82.69 91 ALA A CA 1
ATOM 693 C C . ALA A 1 91 ? 9.047 -38.094 -8.594 1 82.69 91 ALA A C 1
ATOM 695 O O . ALA A 1 91 ? 9.617 -38.5 -9.617 1 82.69 91 ALA A O 1
ATOM 696 N N . PRO A 1 92 ? 9.484 -38.406 -7.434 1 80.81 92 PRO A N 1
ATOM 697 C CA . PRO A 1 92 ? 10.672 -39.281 -7.355 1 80.81 92 PRO A CA 1
ATOM 698 C C . PRO A 1 92 ? 10.445 -40.656 -7.996 1 80.81 92 PRO A C 1
ATOM 700 O O . PRO A 1 92 ? 11.359 -41.188 -8.617 1 80.81 92 PRO A O 1
ATOM 703 N N . PHE A 1 93 ? 9.305 -41.156 -7.816 1 85.25 93 PHE A N 1
ATOM 704 C CA . PHE A 1 93 ? 8.992 -42.469 -8.391 1 85.25 93 PHE A CA 1
ATOM 705 C C . PHE A 1 93 ? 8.922 -42.375 -9.906 1 85.25 93 PHE A C 1
ATOM 707 O O . PHE A 1 93 ? 9.367 -43.281 -10.609 1 85.25 93 PHE A O 1
ATOM 714 N N . GLN A 1 94 ? 8.367 -41.344 -10.391 1 81 94 GLN A N 1
ATOM 715 C CA . GLN A 1 94 ? 8.289 -41.125 -11.836 1 81 94 GLN A CA 1
ATOM 716 C C . GLN A 1 94 ? 9.672 -40.969 -12.445 1 81 94 GLN A C 1
ATOM 718 O O . GLN A 1 94 ? 9.945 -41.5 -13.531 1 81 94 GLN A O 1
ATOM 723 N N . GLN A 1 95 ? 10.484 -40.219 -11.742 1 83.12 95 GLN A N 1
ATOM 724 C CA . GLN A 1 95 ? 11.859 -40.062 -12.195 1 83.12 95 GLN A CA 1
ATOM 725 C C . GLN A 1 95 ? 12.617 -41.375 -12.203 1 83.12 95 GLN A C 1
ATOM 727 O O . GLN A 1 95 ? 13.336 -41.688 -13.156 1 83.12 95 GLN A O 1
ATOM 732 N N . ASP A 1 96 ? 12.383 -42.125 -11.172 1 83.81 96 ASP A N 1
ATOM 733 C CA . ASP A 1 96 ? 13.023 -43.406 -11.07 1 83.81 96 ASP A CA 1
ATOM 734 C C . ASP A 1 96 ? 12.531 -44.344 -12.18 1 83.81 96 ASP A C 1
ATOM 736 O O . ASP A 1 96 ? 13.328 -45.094 -12.773 1 83.81 96 ASP A O 1
ATOM 740 N N . ALA A 1 97 ? 11.305 -44.281 -12.453 1 86.81 97 ALA A N 1
ATOM 741 C CA . ALA A 1 97 ? 10.711 -45.125 -13.484 1 86.81 97 ALA A CA 1
ATOM 742 C C . ALA A 1 97 ? 11.227 -44.75 -14.875 1 86.81 97 ALA A C 1
ATOM 744 O O . ALA A 1 97 ? 11.477 -45.625 -15.711 1 86.81 97 ALA A O 1
ATOM 745 N N . SER A 1 98 ? 11.312 -43.5 -15.039 1 86.12 98 SER A N 1
ATOM 746 C CA . SER A 1 98 ? 11.828 -43 -16.312 1 86.12 98 SER A CA 1
ATOM 747 C C . SER A 1 98 ? 13.281 -43.406 -16.516 1 86.12 98 SER A C 1
ATOM 749 O O . 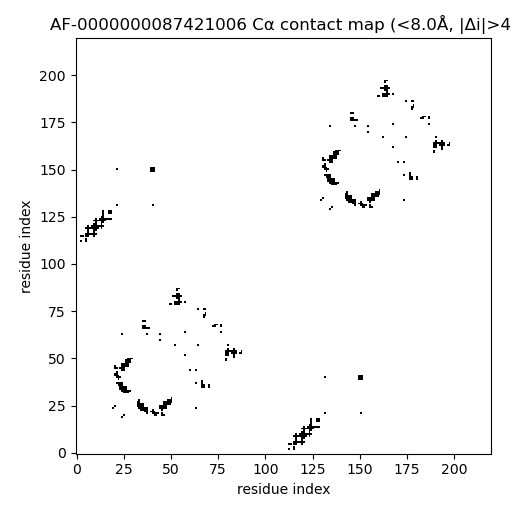SER A 1 98 ? 13.664 -43.844 -17.609 1 86.12 98 SER A O 1
ATOM 751 N N . GLU A 1 99 ? 14.016 -43.344 -15.453 1 87 99 GLU A N 1
ATOM 752 C CA . GLU A 1 99 ? 15.422 -43.75 -15.516 1 87 99 GLU A CA 1
ATOM 753 C C . GLU A 1 99 ? 15.562 -45.25 -15.695 1 87 99 GLU A C 1
ATOM 755 O O . GLU A 1 99 ? 16.406 -45.719 -16.469 1 87 99 GLU A O 1
ATOM 760 N N . ALA A 1 100 ? 14.727 -46 -15.117 1 86.62 100 ALA A N 1
ATOM 761 C CA . ALA A 1 100 ? 14.758 -47.469 -15.227 1 86.62 100 ALA A CA 1
ATOM 762 C C . ALA A 1 100 ? 14.383 -47.906 -16.641 1 86.62 100 ALA A C 1
ATOM 764 O O . ALA A 1 100 ? 15.008 -48.812 -17.188 1 86.62 100 ALA A O 1
ATOM 765 N N . THR A 1 101 ? 13.461 -47.219 -17.156 1 88.44 101 THR A N 1
ATOM 766 C CA . THR A 1 101 ? 13.008 -47.531 -18.5 1 88.44 101 THR A CA 1
ATOM 767 C C . THR A 1 101 ? 14.102 -47.219 -19.531 1 88.44 101 THR A C 1
ATOM 769 O O . THR A 1 101 ? 14.312 -48 -20.469 1 88.44 101 THR A O 1
ATOM 772 N N . GLN A 1 102 ? 14.711 -46.062 -19.359 1 86.5 102 GLN A N 1
ATOM 773 C CA . GLN A 1 102 ? 15.781 -45.688 -20.281 1 86.5 102 GLN A CA 1
ATOM 774 C C . GLN A 1 102 ? 16.953 -46.656 -20.203 1 86.5 102 GLN A C 1
ATOM 776 O O . GLN A 1 102 ? 17.516 -47.031 -21.234 1 86.5 102 GLN A O 1
ATOM 781 N N . ARG A 1 103 ? 17.359 -47.156 -19.078 1 85.81 103 ARG A N 1
ATOM 782 C CA . ARG A 1 103 ? 18.453 -48.125 -18.906 1 85.81 103 ARG A CA 1
ATOM 783 C C . ARG A 1 103 ? 18.109 -49.469 -19.531 1 85.81 103 ARG A C 1
ATOM 785 O O . ARG A 1 103 ? 18.969 -50.094 -20.156 1 85.81 103 ARG A O 1
ATOM 792 N N . TRP A 1 104 ? 16.891 -49.812 -19.328 1 88.12 104 TRP A N 1
ATOM 793 C CA . TRP A 1 104 ? 16.406 -51.062 -19.891 1 88.12 104 TRP A CA 1
ATOM 794 C C . TRP A 1 104 ? 16.453 -51.031 -21.422 1 88.12 104 TRP A C 1
ATOM 796 O O . TRP A 1 104 ? 16.953 -51.938 -22.062 1 88.12 104 TRP A O 1
ATOM 806 N N . TRP A 1 105 ? 16.016 -49.875 -22.078 1 89 105 TRP A N 1
ATOM 807 C CA . TRP A 1 105 ? 15.992 -49.688 -23.531 1 89 105 TRP A CA 1
ATOM 808 C C . TRP A 1 105 ? 17.406 -49.719 -24.109 1 89 105 TRP A C 1
ATOM 810 O O . TRP A 1 105 ? 17.656 -50.375 -25.125 1 89 105 TRP A O 1
ATOM 820 N N . ASN A 1 106 ? 18.266 -49.156 -23.438 1 88.56 106 ASN A N 1
ATOM 821 C CA . ASN A 1 106 ? 19.656 -49.125 -23.875 1 88.56 106 ASN A CA 1
ATOM 822 C C . ASN A 1 106 ? 20.297 -50.5 -23.797 1 88.56 106 ASN A C 1
ATOM 824 O O . ASN A 1 106 ? 21.125 -50.844 -24.641 1 88.56 106 ASN A O 1
ATOM 828 N N . SER A 1 107 ? 19.953 -51.312 -22.875 1 88.5 107 SER A N 1
ATOM 829 C CA . SER A 1 107 ? 20.5 -52.656 -22.688 1 88.5 107 SER A CA 1
ATOM 830 C C . SER A 1 107 ? 20 -53.594 -23.75 1 88.5 107 SER A C 1
ATOM 832 O O . SER A 1 107 ? 20.688 -54.562 -24.094 1 88.5 107 SER A O 1
ATOM 834 N N . GLU A 1 108 ? 19 -53.344 -24.328 1 84.81 108 GLU A N 1
ATOM 835 C CA . GLU A 1 108 ? 18.422 -54.219 -25.359 1 84.81 108 GLU A CA 1
ATOM 836 C C . GLU A 1 108 ? 19.047 -53.906 -26.719 1 84.81 108 GLU A C 1
ATOM 838 O O . GLU A 1 108 ? 19.094 -54.812 -27.578 1 84.81 108 GLU A O 1
ATOM 843 N N . GLN A 1 109 ? 19.516 -52.812 -27.031 1 82.12 109 GLN A N 1
ATOM 844 C CA . GLN A 1 109 ? 20.125 -52.438 -28.297 1 82.12 109 GLN A CA 1
ATOM 845 C C . GLN A 1 109 ? 21.562 -52.938 -28.391 1 82.12 109 GLN A C 1
ATOM 847 O O . GLN A 1 109 ? 22.156 -52.938 -29.469 1 82.12 109 GLN A O 1
ATOM 852 N N . GLU A 1 110 ? 22.203 -53.375 -27.281 1 66.38 110 GLU A N 1
ATOM 853 C CA . GLU A 1 110 ? 23.531 -53.938 -27.359 1 66.38 110 GLU A CA 1
ATOM 854 C C . GLU A 1 110 ? 23.469 -55.469 -27.438 1 66.38 110 GLU A C 1
ATOM 856 O O . GLU A 1 110 ? 24.234 -56.094 -28.188 1 66.38 110 GLU A O 1
ATOM 861 N N . MET B 1 1 ? 4.793 8.148 -31.422 1 81.19 1 MET B N 1
ATOM 862 C CA . MET B 1 1 ? 5.895 7.945 -30.484 1 81.19 1 MET B CA 1
ATOM 863 C C . MET B 1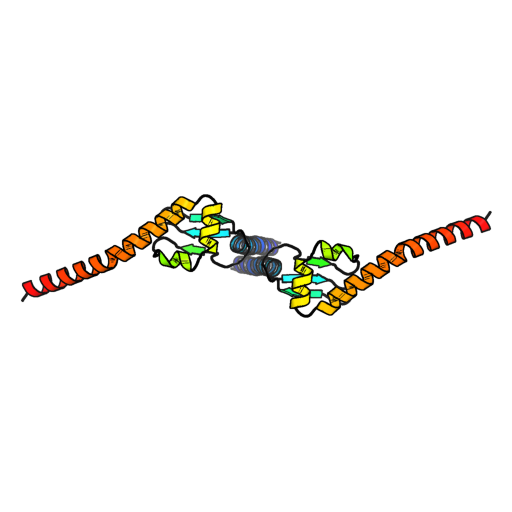 1 ? 5.836 8.953 -29.344 1 81.19 1 MET B C 1
ATOM 865 O O . MET B 1 1 ? 5.902 8.578 -28.172 1 81.19 1 MET B O 1
ATOM 869 N N . ARG B 1 2 ? 5.613 10.172 -29.562 1 88 2 ARG B N 1
ATOM 870 C CA . ARG B 1 2 ? 5.59 11.195 -28.531 1 88 2 ARG B CA 1
ATOM 871 C C . ARG B 1 2 ? 4.43 10.977 -27.562 1 88 2 ARG B C 1
ATOM 873 O O . ARG B 1 2 ? 4.559 11.211 -26.359 1 88 2 ARG B O 1
ATOM 880 N N . ARG B 1 3 ? 3.363 10.453 -28.109 1 91.62 3 ARG B N 1
ATOM 881 C CA . ARG B 1 3 ? 2.203 10.203 -27.266 1 91.62 3 ARG B CA 1
ATOM 882 C C . ARG B 1 3 ? 2.449 9.023 -26.328 1 91.62 3 ARG B C 1
ATOM 884 O O . ARG B 1 3 ? 2.023 9.039 -25.172 1 91.62 3 ARG B O 1
ATOM 891 N N . LEU B 1 4 ? 3.037 8.102 -26.891 1 95.06 4 LEU B N 1
ATOM 892 C CA . LEU B 1 4 ? 3.367 6.938 -26.078 1 95.06 4 LEU B CA 1
ATOM 893 C C . LEU B 1 4 ? 4.312 7.32 -24.953 1 95.06 4 LEU B C 1
ATOM 895 O O . LEU B 1 4 ? 4.156 6.859 -23.812 1 95.06 4 LEU B O 1
ATOM 899 N N . LEU B 1 5 ? 5.227 8.078 -25.266 1 97.19 5 LEU B N 1
ATOM 900 C CA . LEU B 1 5 ? 6.164 8.547 -24.25 1 97.19 5 LEU B CA 1
ATOM 901 C C . LEU B 1 5 ? 5.438 9.344 -23.172 1 97.19 5 LEU B C 1
ATOM 903 O O . LEU B 1 5 ? 5.77 9.242 -21.984 1 97.19 5 LEU B O 1
ATOM 907 N N . ALA B 1 6 ? 4.492 10.172 -23.562 1 97.56 6 ALA B N 1
ATOM 908 C CA . ALA B 1 6 ? 3.697 10.938 -22.609 1 97.56 6 ALA B CA 1
ATOM 909 C C . ALA B 1 6 ? 2.9 10.023 -21.688 1 97.56 6 ALA B C 1
ATOM 911 O O . ALA B 1 6 ? 2.779 10.281 -20.484 1 97.56 6 ALA B O 1
ATOM 912 N N . VAL B 1 7 ? 2.311 9.016 -22.203 1 97.88 7 VAL B N 1
ATOM 913 C CA . VAL B 1 7 ? 1.559 8.039 -21.422 1 97.88 7 VAL B CA 1
ATOM 914 C C . VAL B 1 7 ? 2.48 7.367 -20.406 1 97.88 7 VAL B C 1
ATOM 916 O O . VAL B 1 7 ? 2.119 7.207 -19.234 1 97.88 7 VAL B O 1
ATOM 919 N N . VAL B 1 8 ? 3.625 6.941 -20.828 1 98.31 8 VAL B N 1
ATOM 920 C CA . VAL B 1 8 ? 4.578 6.277 -19.953 1 98.31 8 VAL B CA 1
ATOM 921 C C . VAL B 1 8 ? 5.004 7.23 -18.828 1 98.31 8 VAL B C 1
ATOM 923 O O . VAL B 1 8 ? 5.098 6.832 -17.672 1 98.31 8 VAL B O 1
ATOM 926 N N . PHE B 1 9 ? 5.293 8.414 -19.188 1 98 9 PHE B N 1
ATOM 927 C CA . PHE B 1 9 ? 5.641 9.422 -18.203 1 98 9 PHE B CA 1
ATOM 928 C C . PHE B 1 9 ? 4.516 9.594 -17.188 1 98 9 PHE B C 1
ATOM 930 O O . PHE B 1 9 ? 4.766 9.664 -15.984 1 98 9 PHE B O 1
ATOM 937 N N . GLY B 1 10 ? 3.342 9.727 -17.688 1 98.38 10 GLY B N 1
ATOM 938 C CA . GLY B 1 10 ? 2.193 9.805 -16.797 1 98.38 10 GLY B CA 1
ATOM 939 C C . GLY B 1 10 ? 2.066 8.602 -15.883 1 98.38 10 GLY B C 1
ATOM 940 O O . GLY B 1 10 ? 1.774 8.75 -14.695 1 98.38 10 GLY B O 1
ATOM 941 N N . ALA B 1 11 ? 2.287 7.441 -16.406 1 98.75 11 ALA B N 1
ATOM 942 C CA . ALA B 1 11 ? 2.205 6.215 -15.617 1 98.75 11 ALA B CA 1
ATOM 943 C C . ALA B 1 11 ? 3.215 6.227 -14.469 1 98.75 11 ALA B C 1
ATOM 945 O O . ALA B 1 11 ? 2.902 5.805 -13.352 1 98.75 11 ALA B O 1
ATOM 946 N N . LEU B 1 12 ? 4.375 6.637 -14.695 1 98.69 12 LEU B N 1
ATOM 947 C CA . LEU B 1 12 ? 5.414 6.707 -13.68 1 98.69 12 LEU B CA 1
ATOM 948 C C . LEU B 1 12 ? 5.047 7.715 -12.594 1 98.69 12 LEU B C 1
ATOM 950 O O . LEU B 1 12 ? 5.27 7.469 -11.406 1 98.69 12 LEU B O 1
ATOM 954 N N . ILE B 1 13 ? 4.469 8.797 -12.961 1 98.56 13 ILE B N 1
ATOM 955 C CA . ILE B 1 13 ? 4.039 9.805 -11.992 1 98.56 13 ILE B CA 1
ATOM 956 C C . ILE B 1 13 ? 2.895 9.25 -11.148 1 98.56 13 ILE B C 1
ATOM 958 O O . ILE B 1 13 ? 2.939 9.312 -9.914 1 98.56 13 ILE B O 1
ATOM 962 N N . GLY B 1 14 ? 1.92 8.781 -11.883 1 98.62 14 GLY B N 1
ATOM 963 C CA . GLY B 1 14 ? 0.788 8.227 -11.156 1 98.62 14 GLY B CA 1
ATOM 964 C C . GLY B 1 14 ? 1.171 7.07 -10.25 1 98.62 14 GLY B C 1
ATOM 965 O O . GLY B 1 14 ? 0.777 7.035 -9.086 1 98.62 14 GLY B O 1
ATOM 966 N N . GLY B 1 15 ? 1.934 6.133 -10.82 1 98.81 15 GLY B N 1
ATOM 967 C CA . GLY B 1 15 ? 2.426 5.027 -10.008 1 98.81 15 GLY B CA 1
ATOM 968 C C . GLY B 1 15 ? 3.295 5.477 -8.852 1 98.81 15 GLY B C 1
ATOM 969 O O . GLY B 1 15 ? 3.146 4.988 -7.73 1 98.81 15 GLY B O 1
ATOM 970 N N . GLY B 1 16 ? 4.176 6.379 -9.086 1 98.69 16 GLY B N 1
ATOM 971 C CA . GLY B 1 16 ? 5.043 6.906 -8.047 1 98.69 16 GLY B CA 1
ATOM 972 C C . GLY B 1 16 ? 4.285 7.602 -6.934 1 98.69 16 GLY B C 1
ATOM 973 O O . GLY B 1 16 ? 4.621 7.449 -5.758 1 98.69 16 GLY B O 1
ATOM 974 N N . LEU B 1 17 ? 3.279 8.352 -7.281 1 98.62 17 LEU B N 1
ATOM 975 C CA . LEU B 1 17 ? 2.469 9.039 -6.285 1 98.62 17 LEU B CA 1
ATOM 976 C C . LEU B 1 17 ? 1.726 8.047 -5.398 1 98.62 17 LEU B C 1
ATOM 978 O O . LEU B 1 17 ? 1.701 8.195 -4.176 1 98.62 17 LEU B O 1
ATOM 982 N N . VAL B 1 18 ? 1.168 7.03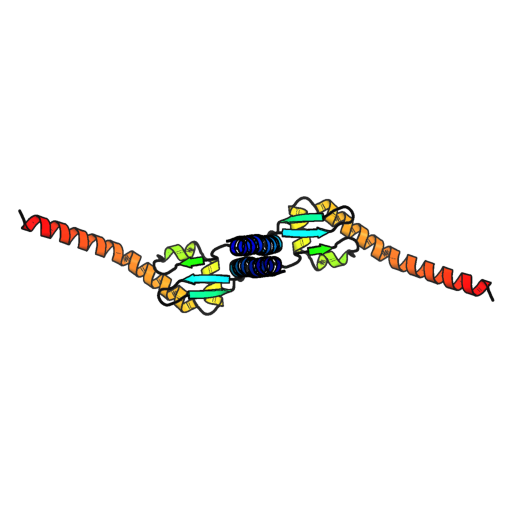5 -6.004 1 98.81 18 VAL B N 1
ATOM 983 C CA . VAL B 1 18 ? 0.423 6.043 -5.238 1 98.81 18 VAL B CA 1
ATOM 984 C C . VAL B 1 18 ? 1.385 5.223 -4.379 1 98.81 18 VAL B C 1
ATOM 986 O O . VAL B 1 18 ? 1.096 4.934 -3.217 1 98.81 18 VAL B O 1
ATOM 989 N N . PHE B 1 19 ? 2.516 4.871 -4.91 1 98.88 19 PHE B N 1
ATOM 990 C CA . PHE B 1 19 ? 3.533 4.176 -4.133 1 98.88 19 PHE B CA 1
ATOM 991 C C . PHE B 1 19 ? 3.932 4.988 -2.906 1 98.88 19 PHE B C 1
ATOM 993 O O . PHE B 1 19 ? 3.959 4.469 -1.79 1 98.88 19 PHE B O 1
ATOM 1000 N N . THR B 1 20 ? 4.207 6.203 -3.102 1 98.75 20 THR B N 1
ATOM 1001 C CA . THR B 1 20 ? 4.617 7.082 -2.016 1 98.75 20 THR B CA 1
ATOM 1002 C C . THR B 1 20 ? 3.51 7.211 -0.975 1 98.75 20 THR B C 1
ATOM 1004 O O . THR B 1 20 ? 3.775 7.199 0.229 1 98.75 20 THR B O 1
ATOM 1007 N N . ALA B 1 21 ? 2.275 7.301 -1.402 1 98.81 21 ALA B N 1
ATOM 1008 C CA . ALA B 1 21 ? 1.143 7.457 -0.493 1 98.81 21 ALA B CA 1
ATOM 1009 C C . ALA B 1 21 ? 0.955 6.211 0.368 1 98.81 21 ALA B C 1
ATOM 1011 O O . ALA B 1 21 ? 0.542 6.305 1.525 1 98.81 21 ALA B O 1
ATOM 1012 N N . PHE B 1 22 ? 1.291 5.07 -0.203 1 98.88 22 PHE B N 1
ATOM 1013 C CA . PHE B 1 22 ? 1.152 3.826 0.542 1 98.88 22 PHE B CA 1
ATOM 1014 C C . PHE B 1 22 ? 2.311 3.646 1.518 1 98.88 22 PHE B C 1
ATOM 1016 O O . PHE B 1 22 ? 2.129 3.117 2.615 1 98.88 22 PHE B O 1
ATOM 1023 N N . GLU B 1 23 ? 3.461 4.191 1.117 1 98.69 23 GLU B N 1
ATOM 1024 C CA . GLU B 1 23 ? 4.664 3.854 1.871 1 98.69 23 GLU B CA 1
ATOM 1025 C C . GLU B 1 23 ? 5.051 4.98 2.824 1 98.69 23 GLU B C 1
ATOM 1027 O O . GLU B 1 23 ? 5.828 4.77 3.758 1 98.69 23 GLU B O 1
ATOM 1032 N N . TYR B 1 24 ? 4.516 6.152 2.588 1 98.81 24 TYR B N 1
ATOM 1033 C CA . TYR B 1 24 ? 4.957 7.305 3.363 1 98.81 24 TYR B CA 1
ATOM 1034 C C . TYR B 1 24 ? 3.773 8.164 3.791 1 98.81 24 TYR B C 1
ATOM 1036 O O . TYR B 1 24 ? 2.719 8.141 3.152 1 98.81 24 TYR B O 1
ATOM 1044 N N . HIS B 1 25 ? 3.979 8.82 4.91 1 98.81 25 HIS B N 1
ATOM 1045 C CA . HIS B 1 25 ? 3.182 9.984 5.285 1 98.81 25 HIS B CA 1
ATOM 1046 C C . HIS B 1 25 ? 3.824 11.273 4.797 1 98.81 25 HIS B C 1
ATOM 1048 O O . HIS B 1 25 ? 5.039 11.453 4.922 1 98.81 25 HIS B O 1
ATOM 1054 N N . LEU B 1 26 ? 3.08 12.117 4.203 1 98.88 26 LEU B N 1
ATOM 1055 C CA . LEU B 1 26 ? 3.486 13.508 4.016 1 98.88 26 LEU B CA 1
ATOM 1056 C C . LEU B 1 26 ? 2.912 14.391 5.117 1 98.88 26 LEU B C 1
ATOM 1058 O O . LEU B 1 26 ? 1.714 14.68 5.125 1 98.88 26 LEU B O 1
ATOM 1062 N N . VAL B 1 27 ? 3.818 14.828 6.012 1 98.81 27 VAL B N 1
ATOM 1063 C CA . VAL B 1 27 ? 3.389 15.57 7.191 1 98.81 27 VAL B CA 1
ATOM 1064 C C . VAL B 1 27 ? 3.752 17.047 7.027 1 98.81 27 VAL B C 1
ATOM 1066 O O . VAL B 1 27 ? 4.918 17.391 6.82 1 98.81 27 VAL B O 1
ATOM 1069 N N . ARG B 1 28 ? 2.768 17.812 7.129 1 98.31 28 ARG B N 1
ATOM 1070 C CA . ARG B 1 28 ? 2.979 19.266 7.066 1 98.31 28 ARG B CA 1
ATOM 1071 C C . ARG B 1 28 ? 3.076 19.859 8.461 1 98.31 28 ARG B C 1
ATOM 1073 O O . ARG B 1 28 ? 2.174 19.688 9.281 1 98.31 28 ARG B O 1
ATOM 1080 N N . THR B 1 29 ? 4.211 20.516 8.688 1 96.75 29 THR B N 1
ATOM 1081 C CA . THR B 1 29 ? 4.43 21.234 9.938 1 96.75 29 THR B CA 1
ATOM 1082 C C . THR B 1 29 ? 4.523 22.734 9.68 1 96.75 29 THR B C 1
ATOM 1084 O O . THR B 1 29 ? 4.375 23.188 8.547 1 96.75 29 THR B O 1
ATOM 1087 N N . ASP B 1 30 ? 4.703 23.516 10.773 1 92.81 30 ASP B N 1
ATOM 1088 C CA . ASP B 1 30 ? 4.855 24.953 10.633 1 92.81 30 ASP B CA 1
ATOM 1089 C C . ASP B 1 30 ? 6.113 25.297 9.836 1 92.81 30 ASP B C 1
ATOM 1091 O O . ASP B 1 30 ? 6.137 26.297 9.109 1 92.81 30 ASP B O 1
ATOM 1095 N N . GLU B 1 31 ? 6.973 24.453 9.977 1 93.44 31 GLU B N 1
ATOM 1096 C CA . GLU B 1 31 ? 8.289 24.781 9.43 1 93.44 31 GLU B CA 1
ATOM 1097 C C . GLU B 1 31 ? 8.461 24.188 8.031 1 93.44 31 GLU B C 1
ATOM 1099 O O . GLU B 1 31 ? 9.055 24.828 7.16 1 93.44 31 GLU B O 1
ATOM 1104 N N . THR B 1 32 ? 8.07 23 7.922 1 97.06 32 THR B N 1
ATOM 1105 C CA . THR B 1 32 ? 8.367 22.328 6.656 1 97.06 32 THR B CA 1
ATOM 1106 C C . THR B 1 32 ? 7.488 21.094 6.473 1 97.06 32 THR B C 1
ATOM 1108 O O . THR B 1 32 ? 6.559 20.875 7.25 1 97.06 32 THR B O 1
ATOM 1111 N N . TYR B 1 33 ? 7.707 20.391 5.348 1 98.19 33 TYR B N 1
ATOM 1112 C CA . TYR B 1 33 ? 7.137 19.078 5.07 1 98.19 33 TYR B CA 1
ATOM 1113 C C . TYR B 1 33 ? 8.117 17.969 5.434 1 98.19 33 TYR B C 1
ATOM 1115 O O . TYR B 1 33 ? 9.328 18.125 5.254 1 98.19 33 TYR B O 1
ATOM 1123 N N . HIS B 1 34 ? 7.535 16.875 5.988 1 98.25 34 HIS B N 1
ATOM 1124 C CA . HIS B 1 34 ? 8.328 15.688 6.277 1 98.25 34 HIS B CA 1
ATOM 1125 C C . HIS B 1 34 ? 7.738 14.453 5.609 1 98.25 34 HIS B C 1
ATOM 1127 O O . HIS B 1 34 ? 6.523 14.234 5.652 1 98.25 34 HIS B O 1
ATOM 1133 N N . LEU B 1 35 ? 8.586 13.656 4.992 1 98.44 35 LEU B N 1
ATOM 1134 C CA . LEU B 1 35 ? 8.219 12.328 4.504 1 98.44 35 LEU B CA 1
ATOM 1135 C C . LEU B 1 35 ? 8.586 11.258 5.523 1 98.44 35 LEU B C 1
ATOM 1137 O O . LEU B 1 35 ? 9.773 11.008 5.77 1 98.44 35 LEU B O 1
ATOM 1141 N N . VAL B 1 36 ? 7.559 10.625 6.086 1 98.81 36 VAL B N 1
ATOM 1142 C CA . VAL B 1 36 ? 7.766 9.656 7.16 1 98.81 36 VAL B CA 1
ATOM 1143 C C . VAL B 1 36 ? 7.398 8.258 6.672 1 98.81 36 VAL B C 1
ATOM 1145 O O . VAL B 1 36 ? 6.27 8.016 6.238 1 98.81 36 VAL B O 1
ATOM 1148 N N . PRO B 1 37 ? 8.336 7.32 6.754 1 98.75 37 PRO B N 1
ATOM 1149 C CA . PRO B 1 37 ? 7.984 5.961 6.332 1 98.75 37 PRO B CA 1
ATOM 1150 C C . PRO B 1 37 ? 6.938 5.312 7.234 1 98.75 37 PRO B C 1
ATOM 1152 O O . PRO B 1 37 ? 6.961 5.512 8.453 1 98.75 37 PRO B O 1
ATOM 1155 N N . LYS B 1 38 ? 6.082 4.586 6.516 1 98.38 38 LYS B N 1
ATOM 1156 C CA . LYS B 1 38 ? 5.082 3.812 7.246 1 98.38 38 LYS B CA 1
ATOM 1157 C C . LYS B 1 38 ? 5.613 2.424 7.598 1 98.38 38 LYS B C 1
ATOM 1159 O O . LYS B 1 38 ? 6.305 1.795 6.797 1 98.38 38 LYS B O 1
ATOM 1164 N N . LYS B 1 39 ? 5.25 1.984 8.812 1 97.06 39 LYS B N 1
ATOM 1165 C CA . LYS B 1 39 ? 5.555 0.606 9.18 1 97.06 39 LYS B CA 1
ATOM 1166 C C . LYS B 1 39 ? 4.68 -0.379 8.414 1 97.06 39 LYS B C 1
ATOM 1168 O O . LYS B 1 39 ? 5.105 -1.499 8.117 1 97.06 39 LYS B O 1
ATOM 1173 N N . GLN B 1 40 ? 3.49 0.098 8.211 1 96.25 40 GLN B N 1
ATOM 1174 C CA . GLN B 1 40 ? 2.551 -0.676 7.41 1 96.25 40 GLN B CA 1
ATOM 1175 C C . GLN B 1 40 ? 1.999 0.156 6.254 1 96.25 40 GLN B C 1
ATOM 1177 O O . GLN B 1 40 ? 1.438 1.232 6.473 1 96.25 40 GLN B O 1
ATOM 1182 N N . ALA B 1 41 ? 2.162 -0.491 5.141 1 98.06 41 ALA B N 1
ATOM 1183 C CA . ALA B 1 41 ? 1.684 0.229 3.965 1 98.06 41 ALA B CA 1
ATOM 1184 C C . ALA B 1 41 ? 0.181 0.48 4.047 1 98.06 41 ALA B C 1
ATOM 1186 O O . ALA B 1 41 ? -0.557 -0.316 4.633 1 98.06 41 ALA B O 1
ATOM 1187 N N . GLY B 1 42 ? -0.239 1.591 3.486 1 98.06 42 GLY B N 1
ATOM 1188 C CA . GLY B 1 42 ? -1.646 1.955 3.426 1 98.06 42 GLY B CA 1
ATOM 1189 C C . GLY B 1 42 ? -1.868 3.416 3.082 1 98.06 42 GLY B C 1
ATOM 1190 O O . GLY B 1 42 ? -0.916 4.195 3.008 1 98.06 42 GLY B O 1
ATOM 1191 N N . LEU B 1 43 ? -3.111 3.729 2.865 1 97.94 43 LEU B N 1
ATOM 1192 C CA . LEU B 1 43 ? -3.414 5.09 2.434 1 97.94 43 LEU B CA 1
ATOM 1193 C C . LEU B 1 43 ? -3.801 5.965 3.623 1 97.94 43 LEU B C 1
ATOM 1195 O O . LEU B 1 43 ? -3.932 7.184 3.484 1 97.94 43 LEU B O 1
ATOM 1199 N N . THR B 1 44 ? -3.93 5.297 4.738 1 96.94 44 THR B N 1
ATOM 1200 C CA . THR B 1 44 ? -4.293 6.066 5.922 1 96.94 44 THR B CA 1
ATOM 1201 C C . THR B 1 44 ? -3.229 7.113 6.234 1 96.94 44 THR B C 1
ATOM 1203 O O . THR B 1 44 ? -2.033 6.816 6.223 1 96.94 44 THR B O 1
ATOM 1206 N N . ASP B 1 45 ? -3.658 8.312 6.434 1 98.38 45 ASP B N 1
ATOM 1207 C CA . ASP B 1 45 ? -2.783 9.414 6.805 1 98.38 45 ASP B CA 1
ATOM 1208 C C . ASP B 1 45 ? -1.688 9.625 5.762 1 98.38 45 ASP B C 1
ATOM 1210 O O . ASP B 1 45 ? -0.529 9.859 6.109 1 98.38 45 ASP B O 1
ATOM 1214 N N . ALA B 1 46 ? -2.002 9.516 4.531 1 98.56 46 ALA B N 1
ATOM 1215 C CA . ALA B 1 46 ? -1.055 9.766 3.447 1 98.56 46 ALA B CA 1
ATOM 1216 C C . ALA B 1 46 ? -0.604 11.227 3.441 1 98.56 46 ALA B C 1
ATOM 1218 O O . ALA B 1 46 ? 0.552 11.523 3.133 1 98.56 46 ALA B O 1
ATOM 1219 N N . TYR B 1 47 ? -1.505 12.086 3.727 1 98.31 47 TYR B N 1
ATOM 1220 C CA . TYR B 1 47 ? -1.221 13.5 3.955 1 98.31 47 TYR B CA 1
ATOM 1221 C C . TYR B 1 47 ? -1.866 13.984 5.25 1 98.31 47 TYR B C 1
ATOM 1223 O O . TYR B 1 47 ? -3.053 13.742 5.484 1 98.31 47 TYR B O 1
ATOM 1231 N N . VAL B 1 48 ? -1.031 14.633 6.059 1 98.31 48 VAL B N 1
ATOM 1232 C CA . VAL B 1 48 ? -1.56 15.195 7.297 1 98.31 48 VAL B CA 1
ATOM 1233 C C . VAL B 1 48 ? -0.953 16.578 7.535 1 98.31 48 VAL B C 1
ATOM 1235 O O . VAL B 1 48 ? 0.235 16.797 7.281 1 98.31 48 VAL B O 1
ATOM 1238 N N . ASP B 1 49 ? -1.843 17.484 7.969 1 98 49 ASP B N 1
ATOM 1239 C CA . ASP B 1 49 ? -1.443 18.828 8.406 1 98 49 ASP B CA 1
ATOM 1240 C C . ASP B 1 49 ? -1.603 18.969 9.914 1 98 49 ASP B C 1
ATOM 1242 O O . ASP B 1 49 ? -2.721 19.109 10.414 1 98 49 ASP B O 1
ATOM 1246 N N . ILE B 1 50 ? -0.394 19.078 10.531 1 97.31 50 ILE B N 1
ATOM 1247 C CA . ILE B 1 50 ? -0.5 19 11.984 1 97.31 50 ILE B CA 1
ATOM 1248 C C . ILE B 1 50 ? -0.353 20.391 12.586 1 97.31 50 ILE B C 1
ATOM 1250 O O . ILE B 1 50 ? -0.277 20.547 13.805 1 97.31 50 ILE B O 1
ATOM 1254 N N . ARG B 1 51 ? -0.295 21.5 11.891 1 95.62 51 ARG B N 1
ATOM 1255 C CA . ARG B 1 51 ? 0.023 22.844 12.336 1 95.62 51 ARG B CA 1
ATOM 1256 C C . ARG B 1 51 ? -0.965 23.312 13.398 1 95.62 51 ARG B C 1
ATOM 1258 O O . ARG B 1 51 ? -0.593 24.047 14.32 1 95.62 51 ARG B O 1
ATOM 1265 N N . ASP B 1 52 ? -2.162 22.891 13.43 1 92.88 52 ASP B N 1
ATOM 1266 C CA . ASP B 1 52 ? -3.158 23.359 14.391 1 92.88 52 ASP B CA 1
ATOM 1267 C C . ASP B 1 52 ? -3.869 22.188 15.07 1 92.88 52 ASP B C 1
ATOM 1269 O O . ASP B 1 52 ? -5.051 22.281 15.398 1 92.88 52 ASP B O 1
ATOM 1273 N N . TRP B 1 53 ? -3.111 21.188 15.234 1 94.75 53 TRP B N 1
ATOM 1274 C CA . TRP B 1 53 ? -3.715 20.016 15.883 1 94.75 53 TRP B CA 1
ATOM 1275 C C . TRP B 1 53 ? -3.887 20.25 17.375 1 94.75 53 TRP B C 1
ATOM 1277 O O . TRP B 1 53 ? -2.939 20.641 18.062 1 94.75 53 TRP B O 1
ATOM 1287 N N . PRO B 1 54 ? -5.066 20.031 17.844 1 92.75 54 PRO B N 1
ATOM 1288 C CA . PRO B 1 54 ? -5.137 19.828 19.297 1 92.75 54 PRO B CA 1
ATOM 1289 C C . PRO B 1 54 ? -4.461 18.531 19.734 1 92.75 54 PRO B C 1
ATOM 1291 O O . PRO B 1 54 ? -4.258 17.625 18.922 1 92.75 54 PRO B O 1
ATOM 1294 N N . ALA B 1 55 ? -4.238 18.406 20.969 1 91.06 55 ALA B N 1
ATOM 1295 C CA . ALA B 1 55 ? -3.529 17.25 21.516 1 91.06 55 ALA B CA 1
ATOM 1296 C C . ALA B 1 55 ? -4.316 15.969 21.266 1 91.06 55 ALA B C 1
ATOM 1298 O O . ALA B 1 55 ? -3.734 14.906 21.031 1 91.06 55 ALA B O 1
ATOM 1299 N N . SER B 1 56 ? -5.594 16.078 21.281 1 93.44 56 SER B N 1
ATOM 1300 C CA . SER B 1 56 ? -6.449 14.906 21.188 1 93.44 56 SER B CA 1
ATOM 1301 C C . SER B 1 56 ? -6.418 14.297 19.797 1 93.44 56 SER B C 1
ATOM 1303 O O . SER B 1 56 ? -6.738 13.117 19.609 1 93.44 56 SER B O 1
ATOM 1305 N N . GLN B 1 57 ? -6.078 15.078 18.859 1 95.5 57 GLN B N 1
ATOM 1306 C CA . GLN B 1 57 ? -6.047 14.586 17.484 1 95.5 57 GLN B CA 1
ATOM 1307 C C . GLN B 1 57 ? -5.02 13.469 17.312 1 95.5 57 GLN B C 1
ATOM 1309 O O . GLN B 1 57 ? -5.203 12.562 16.5 1 95.5 57 GLN B O 1
ATOM 1314 N N . TRP B 1 58 ? -4.031 13.516 18.109 1 95.88 58 TRP B N 1
ATOM 1315 C CA . TRP B 1 58 ? -2.975 12.508 18.047 1 95.88 58 TRP B CA 1
ATOM 1316 C C . TRP B 1 58 ? -3.48 11.148 18.516 1 95.88 58 TRP B C 1
ATOM 1318 O O . TRP B 1 58 ? -2.967 10.109 18.094 1 95.88 58 TRP B O 1
ATOM 1328 N N . ASN B 1 59 ? -4.578 11.133 19.297 1 93.81 59 ASN B N 1
ATOM 1329 C CA . ASN B 1 59 ? -5.188 9.875 19.734 1 93.81 59 ASN B CA 1
ATOM 1330 C C . ASN B 1 59 ? -5.902 9.172 18.578 1 93.81 59 ASN B C 1
ATOM 1332 O O . ASN B 1 59 ? -6.09 7.953 18.609 1 93.81 59 ASN B O 1
ATOM 1336 N N . GLU B 1 60 ? -6.328 9.914 17.641 1 95.88 60 GLU B N 1
ATOM 1337 C CA . GLU B 1 60 ? -7.016 9.359 16.484 1 95.88 60 GLU B CA 1
ATOM 1338 C C . GLU B 1 60 ? -6.027 8.93 15.406 1 95.88 60 GLU B C 1
ATOM 1340 O O . GLU B 1 60 ? -6.402 8.258 14.438 1 95.88 60 GLU B O 1
ATOM 1345 N N . HIS B 1 61 ? -4.742 9.242 15.617 1 97.56 61 HIS B N 1
ATOM 1346 C CA . HIS B 1 61 ? -3.705 8.961 14.633 1 97.56 61 HIS B CA 1
ATOM 1347 C C . HIS B 1 61 ? -2.494 8.297 15.281 1 97.56 61 HIS B C 1
ATOM 1349 O O . HIS B 1 61 ? -1.361 8.742 15.094 1 97.56 61 HIS B O 1
ATOM 1355 N N . THR B 1 62 ? -2.705 7.184 16.016 1 96.38 62 THR B N 1
ATOM 1356 C CA . THR B 1 62 ? -1.684 6.531 16.828 1 96.38 62 THR B CA 1
ATOM 1357 C C . THR B 1 62 ? -0.591 5.938 15.938 1 96.38 62 THR B C 1
ATOM 1359 O O . THR B 1 62 ? 0.591 5.984 16.281 1 96.38 62 THR B O 1
ATOM 1362 N N . THR B 1 63 ? -0.992 5.414 14.828 1 97.31 63 THR B N 1
ATOM 1363 C CA . THR B 1 63 ? -0.021 4.82 13.914 1 97.31 63 THR B CA 1
ATOM 1364 C C . THR B 1 63 ? 0.899 5.891 13.328 1 97.31 63 THR B C 1
ATOM 1366 O O . THR B 1 63 ? 2.102 5.664 13.18 1 97.31 63 THR B O 1
ATOM 1369 N N . LEU B 1 64 ? 0.388 7.055 12.969 1 98.25 64 LEU B N 1
ATOM 1370 C CA . LEU B 1 64 ? 1.204 8.172 12.508 1 98.25 64 LEU B CA 1
ATOM 1371 C C . LEU B 1 64 ? 2.213 8.586 13.57 1 98.25 64 LEU B C 1
ATOM 1373 O O . LEU B 1 64 ? 3.391 8.789 13.266 1 98.25 64 LEU B O 1
ATOM 1377 N N . ALA B 1 65 ? 1.714 8.688 14.797 1 97.69 65 ALA B N 1
ATOM 1378 C CA . ALA B 1 65 ? 2.602 9.062 15.898 1 97.69 65 ALA B CA 1
ATOM 1379 C C . ALA B 1 65 ? 3.752 8.062 16.031 1 97.69 65 ALA B C 1
ATOM 1381 O O . ALA B 1 65 ? 4.914 8.461 16.156 1 97.69 65 ALA B O 1
ATOM 1382 N N . GLU B 1 66 ? 3.373 6.809 16.047 1 97.88 66 GLU B N 1
ATOM 1383 C CA . GLU B 1 66 ? 4.379 5.758 16.156 1 97.88 66 GLU B CA 1
ATOM 1384 C C . GLU B 1 66 ? 5.395 5.844 15.023 1 97.88 66 GLU B C 1
ATOM 1386 O O . GLU B 1 66 ? 6.598 5.707 15.25 1 97.88 66 GLU B O 1
ATOM 1391 N N . ASN B 1 67 ? 4.918 6.004 13.805 1 98.69 67 ASN B N 1
ATOM 1392 C CA . ASN B 1 67 ? 5.805 6.098 12.648 1 98.69 67 ASN B CA 1
ATOM 1393 C C . ASN B 1 67 ? 6.723 7.312 12.742 1 98.69 67 ASN B C 1
ATOM 1395 O O . ASN B 1 67 ? 7.898 7.234 12.391 1 98.69 67 ASN B O 1
ATOM 1399 N N . MET B 1 68 ? 6.191 8.43 13.211 1 98.44 68 MET B N 1
ATOM 1400 C CA . MET B 1 68 ? 6.984 9.648 13.344 1 98.44 68 MET B CA 1
ATOM 1401 C C . MET B 1 68 ? 8.086 9.469 14.383 1 98.44 68 MET B C 1
ATOM 1403 O O . MET B 1 68 ? 9.227 9.875 14.156 1 98.44 68 MET B O 1
ATOM 1407 N N . ILE B 1 69 ? 7.75 8.906 15.492 1 98.25 69 ILE B N 1
ATOM 1408 C CA . ILE B 1 69 ? 8.727 8.664 16.547 1 98.25 69 ILE B CA 1
ATOM 1409 C C . ILE B 1 69 ? 9.812 7.723 16.031 1 98.25 69 ILE B C 1
ATOM 1411 O O . ILE B 1 69 ? 11 7.98 16.219 1 98.25 69 ILE B O 1
ATOM 1415 N N . ALA B 1 70 ? 9.414 6.691 15.414 1 98.06 70 ALA B N 1
ATOM 1416 C CA . ALA B 1 70 ? 10.359 5.719 14.875 1 98.06 70 ALA B CA 1
ATOM 1417 C C . ALA B 1 70 ? 11.289 6.363 13.852 1 98.06 70 ALA B C 1
ATOM 1419 O O . ALA B 1 70 ? 12.445 5.953 13.711 1 98.06 70 ALA B O 1
ATOM 1420 N N . ALA B 1 71 ? 10.781 7.316 13.133 1 98.06 71 ALA B N 1
ATOM 1421 C CA . ALA B 1 71 ? 11.555 7.988 12.094 1 98.06 71 ALA B CA 1
ATOM 1422 C C . ALA B 1 71 ? 12.398 9.109 12.672 1 98.06 71 ALA B C 1
ATOM 1424 O O . ALA B 1 71 ? 13.031 9.867 11.93 1 98.06 71 ALA B O 1
ATOM 1425 N N . GLY B 1 72 ? 12.352 9.344 13.953 1 97.94 72 GLY B N 1
ATOM 1426 C CA . GLY B 1 72 ? 13.211 10.312 14.609 1 97.94 72 GLY B CA 1
ATOM 1427 C C . GLY B 1 72 ? 12.547 11.656 14.82 1 97.94 72 GLY B C 1
ATOM 1428 O O . GLY B 1 72 ? 13.211 12.641 15.156 1 97.94 72 GLY B O 1
ATOM 1429 N N . HIS B 1 73 ? 11.281 11.688 14.625 1 97.38 73 HIS B N 1
ATOM 1430 C CA . HIS B 1 73 ? 10.57 12.953 14.758 1 97.38 73 HIS B CA 1
ATOM 1431 C C . HIS B 1 73 ? 9.773 13.008 16.062 1 97.38 73 HIS B C 1
ATOM 1433 O O . HIS B 1 73 ? 8.68 13.57 16.094 1 97.38 73 HIS B O 1
ATOM 1439 N N . GLY B 1 74 ? 10.25 12.352 17.078 1 96.75 74 GLY B N 1
ATOM 1440 C CA . GLY B 1 74 ? 9.594 12.367 18.375 1 96.75 74 GLY B CA 1
ATOM 1441 C C . GLY B 1 74 ? 9.422 13.758 18.938 1 96.75 74 GLY B C 1
ATOM 1442 O O . GLY B 1 74 ? 8.414 14.055 19.578 1 96.75 74 GLY B O 1
ATOM 1443 N N . ASP B 1 75 ? 10.398 14.562 18.781 1 95.75 75 ASP B N 1
ATOM 1444 C CA . ASP B 1 75 ? 10.352 15.938 19.266 1 95.75 75 ASP B CA 1
ATOM 1445 C C . ASP B 1 75 ? 9.211 16.719 18.609 1 95.75 75 ASP B C 1
ATOM 1447 O O . ASP B 1 75 ? 8.547 17.531 19.266 1 95.75 75 ASP B O 1
ATOM 1451 N N . LEU B 1 76 ? 9.031 16.469 17.328 1 95.12 76 LEU B N 1
ATOM 1452 C CA . LEU B 1 76 ? 7.945 17.125 16.609 1 95.12 76 LEU B CA 1
ATOM 1453 C C . LEU B 1 76 ? 6.59 16.688 17.156 1 95.12 76 LEU B C 1
ATOM 1455 O O . LEU B 1 76 ? 5.695 17.531 17.344 1 95.12 76 LEU B O 1
ATOM 1459 N N . VAL B 1 77 ? 6.445 15.453 17.406 1 96.19 77 VAL B N 1
ATOM 1460 C CA . VAL B 1 77 ? 5.211 14.914 17.969 1 96.19 77 VAL B CA 1
ATOM 1461 C C . VAL B 1 77 ? 4.965 15.5 19.344 1 96.19 77 VAL B C 1
ATOM 1463 O O . VAL B 1 77 ? 3.881 16.016 19.641 1 96.19 77 VAL B O 1
ATOM 1466 N N . GLY B 1 78 ? 5.98 15.43 20.094 1 95.69 78 GLY B N 1
ATOM 1467 C CA . GLY B 1 78 ? 5.871 15.961 21.438 1 95.69 78 GLY B CA 1
ATOM 1468 C C . GLY B 1 78 ? 5.57 17.453 21.469 1 95.69 78 GLY B C 1
ATOM 1469 O O . GLY B 1 78 ? 4.734 17.906 22.25 1 95.69 78 GLY B O 1
ATOM 1470 N N . GLY B 1 79 ? 6.25 18.219 20.719 1 94.69 79 GLY B N 1
ATOM 1471 C CA . GLY B 1 79 ? 5.992 19.641 20.625 1 94.69 79 GLY B CA 1
ATOM 1472 C C . GLY B 1 79 ? 4.582 19.969 20.172 1 94.69 79 GLY B C 1
ATOM 1473 O O . GLY B 1 79 ? 3.949 20.891 20.703 1 94.69 79 GLY B O 1
ATOM 1474 N N . SER B 1 80 ? 4.125 19.188 19.172 1 94.69 80 SER B N 1
ATOM 1475 C CA . SER B 1 80 ? 2.764 19.359 18.688 1 94.69 80 SER B CA 1
ATOM 1476 C C . SER B 1 80 ? 1.734 19.047 19.766 1 94.69 80 SER B C 1
ATOM 1478 O O . SER B 1 80 ? 0.736 19.75 19.906 1 94.69 80 SER B O 1
ATOM 1480 N N . ILE B 1 81 ? 1.935 18 20.469 1 93.56 81 ILE B N 1
ATOM 1481 C CA . ILE B 1 81 ? 1.035 17.641 21.562 1 93.56 81 ILE B CA 1
ATOM 1482 C C . ILE B 1 81 ? 1.026 18.734 22.609 1 93.56 81 ILE B C 1
ATOM 1484 O O . ILE B 1 81 ? -0.039 19.172 23.062 1 93.56 81 ILE B O 1
ATOM 1488 N N . ALA B 1 82 ? 2.186 19.188 22.969 1 92.94 82 ALA B N 1
ATOM 1489 C CA . ALA B 1 82 ? 2.32 20.219 23.984 1 92.94 82 ALA B CA 1
ATOM 1490 C C . ALA B 1 82 ? 1.644 21.516 23.547 1 92.94 82 ALA B C 1
ATOM 1492 O O . ALA B 1 82 ? 0.924 22.141 24.328 1 92.94 82 ALA B O 1
ATOM 1493 N N . SER B 1 83 ? 1.894 21.906 22.391 1 91.69 83 SER B N 1
ATOM 1494 C CA . SER B 1 83 ? 1.266 23.109 21.844 1 91.69 83 SER B CA 1
ATOM 1495 C C . SER B 1 83 ? -0.252 22.969 21.797 1 91.69 83 SER B C 1
ATOM 1497 O O . SER B 1 83 ? -0.981 23.922 22.078 1 91.69 83 SER B O 1
ATOM 1499 N N . GLY B 1 84 ? -0.678 21.781 21.375 1 88.56 84 GLY B N 1
ATOM 1500 C CA . GLY B 1 84 ? -2.107 21.516 21.359 1 88.56 84 GLY B CA 1
ATOM 1501 C C . GLY B 1 84 ? -2.738 21.609 22.734 1 88.56 84 GLY B C 1
ATOM 1502 O O . GLY B 1 84 ? -3.811 22.203 22.891 1 88.56 84 GLY B O 1
ATOM 1503 N N . LEU B 1 85 ? -2.061 21.078 23.688 1 89.06 85 LEU B N 1
ATOM 1504 C CA . LEU B 1 85 ? -2.543 21.125 25.062 1 89.06 85 LEU B CA 1
ATOM 1505 C C . LEU B 1 85 ? -2.605 22.578 25.562 1 89.06 85 LEU B C 1
ATOM 1507 O O . LEU B 1 85 ? -3.586 22.969 26.188 1 89.06 85 LEU B O 1
ATOM 1511 N N . LEU B 1 86 ? -1.598 23.297 25.297 1 89.56 86 LEU B N 1
ATOM 1512 C CA . LEU B 1 86 ? -1.547 24.703 25.703 1 89.56 86 LEU B CA 1
ATOM 1513 C C . LEU B 1 86 ? -2.674 25.5 25.047 1 89.56 86 LEU B C 1
ATOM 1515 O O . LEU B 1 86 ? -3.346 26.297 25.703 1 89.56 86 LEU B O 1
ATOM 1519 N N . ASN B 1 87 ? -2.83 25.219 23.828 1 87.44 87 ASN B N 1
ATOM 1520 C CA . ASN B 1 87 ? -3.914 25.891 23.125 1 87.44 87 ASN B CA 1
ATOM 1521 C C . ASN B 1 87 ? -5.277 25.516 23.688 1 87.44 87 ASN B C 1
ATOM 1523 O O . ASN B 1 87 ? -6.168 26.359 23.797 1 87.44 87 ASN B O 1
ATOM 1527 N N . ASP B 1 88 ? -5.449 24.297 24.031 1 84.75 88 ASP B N 1
ATOM 1528 C CA . ASP B 1 88 ? -6.711 23.828 24.594 1 84.75 88 ASP B CA 1
ATOM 1529 C C . ASP B 1 88 ? -6.984 24.516 25.938 1 84.75 88 ASP B C 1
ATOM 1531 O O . ASP B 1 88 ? -8.141 24.781 26.281 1 84.75 88 ASP B O 1
ATOM 1535 N N . ILE B 1 89 ? -5.918 24.875 26.656 1 85.56 89 ILE B N 1
ATOM 1536 C CA . ILE B 1 89 ? -6.035 25.484 27.969 1 85.56 89 ILE B CA 1
ATOM 1537 C C . ILE B 1 89 ? -6.227 26.984 27.828 1 85.56 89 ILE B C 1
ATOM 1539 O O . ILE B 1 89 ? -7.039 27.578 28.547 1 85.56 89 ILE B O 1
ATOM 1543 N N . ILE B 1 90 ? -5.645 27.547 26.891 1 85.81 90 ILE B N 1
ATOM 1544 C CA . ILE B 1 90 ? -5.551 29 26.812 1 85.81 90 ILE B CA 1
ATOM 1545 C C . ILE B 1 90 ? -6.695 29.531 25.953 1 85.81 90 ILE B C 1
ATOM 1547 O O . ILE B 1 90 ? -7.199 30.641 26.203 1 85.81 90 ILE B O 1
ATOM 1551 N N . ALA B 1 91 ? -7.102 28.703 25 1 82.56 91 ALA B N 1
ATOM 1552 C CA . ALA B 1 91 ? -8.086 29.156 24.031 1 82.56 91 ALA B CA 1
ATOM 1553 C C . ALA B 1 91 ? -9.367 29.625 24.719 1 82.56 91 ALA B C 1
ATOM 1555 O O . ALA B 1 91 ? -9.906 30.672 24.375 1 82.56 91 ALA B O 1
ATOM 1556 N N . PRO B 1 92 ? -9.844 28.906 25.656 1 80.38 92 PRO B N 1
ATOM 1557 C CA . PRO B 1 92 ? -11.047 29.391 26.344 1 80.38 92 PRO B CA 1
ATOM 1558 C C . PRO B 1 92 ? -10.82 30.734 27.047 1 80.38 92 PRO B C 1
ATOM 1560 O O . PRO B 1 92 ? -11.727 31.562 27.078 1 80.38 92 PRO B O 1
ATOM 1563 N N . PHE B 1 93 ? -9.703 30.891 27.594 1 85.06 93 PHE B N 1
ATOM 1564 C CA . PHE B 1 93 ? -9.398 32.125 28.281 1 85.06 93 PHE B CA 1
ATOM 1565 C C . PHE B 1 93 ? -9.258 33.281 27.297 1 85.06 93 PHE B C 1
ATOM 1567 O O . PHE B 1 93 ? -9.703 34.406 27.578 1 85.06 93 PHE B O 1
ATOM 1574 N N . GLN B 1 94 ? -8.68 33.031 26.203 1 80 94 GLN B N 1
ATOM 1575 C CA . GLN B 1 94 ? -8.547 34.031 25.156 1 80 94 GLN B CA 1
ATOM 1576 C C . GLN B 1 94 ? -9.906 34.438 24.609 1 80 94 GLN B C 1
ATOM 1578 O O . GLN B 1 94 ? -10.148 35.625 24.328 1 80 94 GLN B O 1
ATOM 1583 N N . GLN B 1 95 ? -10.711 33.438 24.438 1 83 95 GLN B N 1
ATOM 1584 C CA . GLN B 1 95 ? -12.062 33.719 23.969 1 83 95 GLN B CA 1
ATOM 1585 C C . GLN B 1 95 ? -12.844 34.531 24.984 1 83 95 GLN B C 1
ATOM 1587 O O . GLN B 1 95 ? -13.539 35.5 24.609 1 83 95 GLN B O 1
ATOM 1592 N N . ASP B 1 96 ? -12.68 34.156 26.219 1 83.69 96 ASP B N 1
ATOM 1593 C CA . ASP B 1 96 ? -13.359 34.906 27.281 1 83.69 96 ASP B CA 1
ATOM 1594 C C . ASP B 1 96 ? -12.844 36.344 27.375 1 83.69 96 ASP B C 1
ATOM 1596 O O . ASP B 1 96 ? -13.625 37.281 27.547 1 83.69 96 ASP B O 1
ATOM 1600 N N . ALA B 1 97 ? -11.586 36.5 27.156 1 86.06 97 ALA B N 1
ATOM 1601 C CA . ALA B 1 97 ? -10.977 37.844 27.219 1 86.06 97 ALA B CA 1
ATOM 1602 C C . ALA B 1 97 ? -11.43 38.719 26.062 1 86.06 97 ALA B C 1
ATOM 1604 O O . ALA B 1 97 ? -11.672 39.906 26.219 1 86.06 97 ALA B O 1
ATOM 1605 N N . SER B 1 98 ? -11.492 38.062 24.969 1 86.19 98 SER B N 1
ATOM 1606 C CA . SER B 1 98 ? -11.945 38.781 23.781 1 86.19 98 SER B CA 1
ATOM 1607 C C . SER B 1 98 ? -13.398 39.219 23.922 1 86.19 98 SER B C 1
ATOM 1609 O O . SER B 1 98 ? -13.742 40.344 23.578 1 86.19 98 SER B O 1
ATOM 1611 N N . GLU B 1 99 ? -14.172 38.344 24.5 1 86.56 99 GLU B N 1
ATOM 1612 C CA . GLU B 1 99 ? -15.578 38.656 24.703 1 86.56 99 GLU B CA 1
ATOM 1613 C C . GLU B 1 99 ? -15.75 39.719 25.781 1 86.56 99 GLU B C 1
ATOM 1615 O O . GLU B 1 99 ? -16.578 40.625 25.625 1 86.56 99 GLU B O 1
ATOM 1620 N N . ALA B 1 100 ? -14.961 39.719 26.766 1 86.5 100 ALA B N 1
ATOM 1621 C CA . ALA B 1 100 ? -15.023 40.688 27.844 1 86.5 100 ALA B CA 1
ATOM 1622 C C . ALA B 1 100 ? -14.609 42.094 27.359 1 86.5 100 ALA B C 1
ATOM 1624 O O . ALA B 1 100 ? -15.227 43.094 27.719 1 86.5 100 ALA B O 1
ATOM 1625 N N . THR B 1 101 ? -13.656 42.062 26.5 1 87.88 101 THR B N 1
ATOM 1626 C CA . THR B 1 101 ? -13.156 43.312 25.953 1 87.88 101 THR B CA 1
ATOM 1627 C C . THR B 1 101 ? -14.203 43.938 25.031 1 87.88 101 THR B C 1
ATOM 1629 O O . THR B 1 101 ? -14.398 45.156 25.062 1 87.88 101 THR B O 1
ATOM 1632 N N . GLN B 1 102 ? -14.789 43.125 24.203 1 86 102 GLN B N 1
ATOM 1633 C CA . GLN B 1 102 ? -15.812 43.594 23.297 1 86 102 GLN B CA 1
ATOM 1634 C C . GLN B 1 102 ? -17 44.156 24.062 1 86 102 GLN B C 1
ATOM 1636 O O . GLN B 1 102 ? -17.547 45.219 23.703 1 86 102 GLN B O 1
ATOM 1641 N N . ARG B 1 103 ? -17.469 43.594 25.125 1 85.56 103 ARG B N 1
ATOM 1642 C CA . ARG B 1 103 ? -18.594 44.062 25.938 1 85.56 103 ARG B CA 1
ATOM 1643 C C . ARG B 1 103 ? -18.266 45.375 26.641 1 85.56 103 ARG B C 1
ATOM 1645 O O . ARG B 1 103 ? -19.109 46.25 26.719 1 85.56 103 ARG B O 1
ATOM 1652 N N . TRP B 1 104 ? -17.062 45.438 27.078 1 88.06 104 TRP B N 1
ATOM 1653 C CA . TRP B 1 104 ? -16.609 46.656 27.75 1 88.06 104 TRP 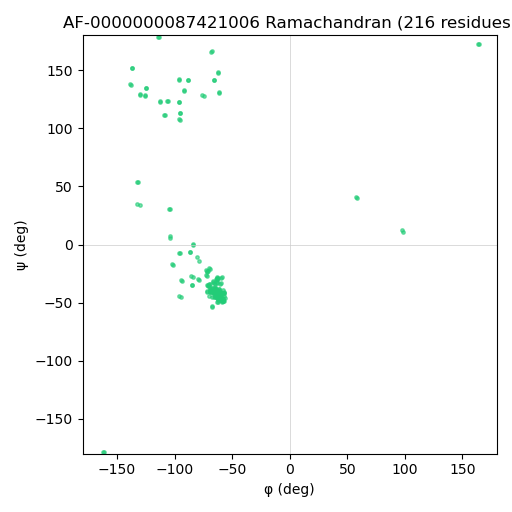B CA 1
ATOM 1654 C C . TRP B 1 104 ? -16.594 47.812 26.781 1 88.06 104 TRP B C 1
ATOM 1656 O O . TRP B 1 104 ? -17.094 48.906 27.094 1 88.06 104 TRP B O 1
ATOM 1666 N N . TRP B 1 105 ? -16.094 47.625 25.484 1 89 105 TRP B N 1
ATOM 1667 C CA . TRP B 1 105 ? -16.016 48.688 24.453 1 89 105 TRP B CA 1
ATOM 1668 C C . TRP B 1 105 ? -17.406 49.156 24.062 1 89 105 TRP B C 1
ATOM 1670 O O . TRP B 1 105 ? -17.625 50.375 23.938 1 89 105 TRP B O 1
ATOM 1680 N N . ASN B 1 106 ? -18.266 48.281 24 1 88.38 106 ASN B N 1
ATOM 1681 C CA . ASN B 1 106 ? -19.641 48.625 23.641 1 88.38 106 ASN B CA 1
ATOM 1682 C C . ASN B 1 106 ? -20.312 49.406 24.75 1 88.38 106 ASN B C 1
ATOM 1684 O O . ASN B 1 106 ? -21.125 50.312 24.484 1 88.38 106 ASN B O 1
ATOM 1688 N N . SER B 1 107 ? -20.016 49.156 25.969 1 88.31 107 SER B N 1
ATOM 1689 C CA . SER B 1 107 ? -20.609 49.844 27.125 1 88.31 107 SER B CA 1
ATOM 1690 C C . SER B 1 107 ? -20.094 51.281 27.25 1 88.31 107 SER B C 1
ATOM 1692 O O . SER B 1 107 ? -20.781 52.156 27.766 1 88.31 107 SER B O 1
ATOM 1694 N N . GLU B 1 108 ? -19.047 51.562 26.75 1 84.19 108 GLU B N 1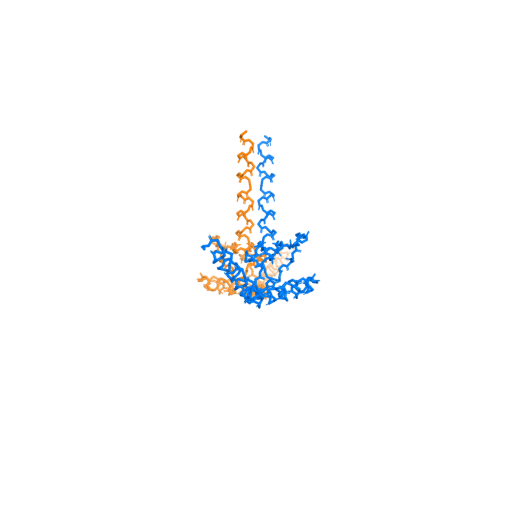
ATOM 1695 C CA . GLU B 1 108 ? -18.453 52.875 26.828 1 84.19 108 GLU B CA 1
ATOM 1696 C C . GLU B 1 108 ? -19.016 53.812 25.734 1 84.19 108 GLU B C 1
ATOM 1698 O O . GLU B 1 108 ? -19.016 55.031 25.891 1 84.19 108 GLU B O 1
ATOM 1703 N N . GLN B 1 109 ? -19.453 53.406 24.641 1 80.81 109 GLN B N 1
ATOM 1704 C CA . GLN B 1 109 ? -20 54.188 23.547 1 80.81 109 GLN B CA 1
ATOM 1705 C C . GLN B 1 109 ? -21.453 54.562 23.812 1 80.81 109 GLN B C 1
ATOM 1707 O O . GLN B 1 109 ? -22.016 55.438 23.125 1 80.81 109 GLN B O 1
ATOM 1712 N N . GLU B 1 110 ? -22.109 54 24.812 1 65.81 110 GLU B N 1
ATOM 1713 C CA . GLU B 1 110 ? -23.453 54.438 25.172 1 65.81 110 GLU B CA 1
ATOM 1714 C C . GLU B 1 110 ? -23.422 55.438 26.312 1 65.81 110 GLU B C 1
ATOM 1716 O O . GLU B 1 110 ? -24.172 56.406 26.312 1 65.81 110 GLU B O 1
#

Foldseek 3Di:
DVVVVVVVVVCCVVVVLQVQQQFWAFEAEPVGTDTFGAPGGDNPNSYDYLHAPALCVCVVVVRVQVRCVVRPNVVVNVVSHVVNPVCVVCVVVVVVVVVVVVVVVVVVVD/DVVVVVVVVVCCVVVVLLVQQQFWAFEAEPVGTDTFGAPGGDNPRSYDYLHAPALCVCVVVVRVQVRCVVRPNVVVNVVSHVVNPVCVVCVVVVVVVVVVVVVVVVVVVD

pLDDT: mean 93.85, std 5.99, range [65.81, 98.88]